Protein AF-0000000069413605 (afdb_homodimer)

Nearest PDB structures (foldseek):
  2ihd-assembly1_A  TM=7.680E-01  e=5.651E-08  Homo sapiens
  2af0-assembly1_A  TM=7.262E-01  e=1.045E-07  Homo sapiens
  4igu-assembly1_A  TM=7.027E-01  e=1.931E-07  Drosophila melanogaster
  2jm5-assembly1_A  TM=6.902E-01  e=1.381E-07  Homo sapiens
  5do9-assembly1_B  TM=7.566E-01  e=8.725E-07  Homo sapiens

Solvent-accessible surface area (backbone atoms only — not comparable to full-atom values): 14031 Å² total; per-residue (Å²): 130,82,60,56,62,48,39,73,75,33,60,68,52,18,71,71,27,72,66,44,39,52,52,50,42,51,51,22,54,64,41,60,38,45,42,47,58,52,49,48,51,49,52,51,44,48,50,73,68,54,51,81,92,45,34,52,62,54,50,49,52,49,34,54,41,28,54,38,92,81,20,90,43,52,42,87,63,57,65,70,56,38,53,50,41,54,51,44,47,73,72,58,47,50,72,66,61,52,52,68,57,43,48,51,43,49,52,50,39,52,68,44,62,47,56,54,43,68,70,31,68,70,47,50,60,60,55,98,128,83,58,55,64,5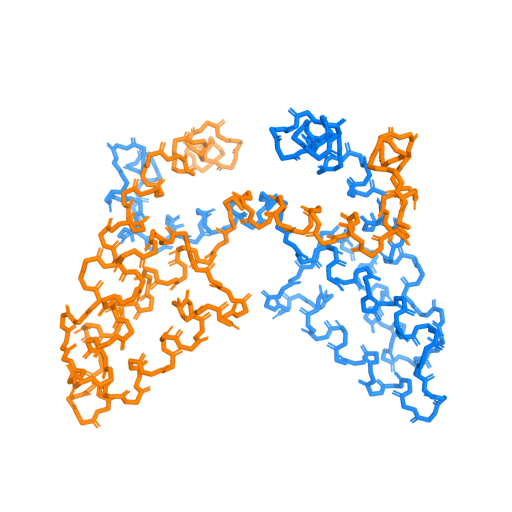0,37,72,74,33,61,67,52,18,70,73,27,73,67,42,40,53,51,50,42,50,52,22,54,66,39,60,38,45,40,48,58,51,49,48,52,50,51,50,45,46,50,73,68,54,51,83,90,44,34,52,61,53,50,48,51,50,34,53,41,28,54,37,93,79,20,90,42,51,41,88,61,57,66,71,56,38,53,50,41,54,50,43,49,74,72,58,47,51,71,68,62,52,52,67,58,43,48,52,41,49,51,50,38,51,67,43,61,47,55,54,44,69,69,31,67,69,47,49,58,59,57,99

Radius of gyration: 20.18 Å; Cα contacts (8 Å, |Δi|>4): 274; chains: 2; bounding box: 42×49×47 Å

Structure (mmCIF, N/CA/C/O backbone):
data_AF-0000000069413605-model_v1
#
loop_
_entity.id
_entity.type
_entity.pdbx_description
1 polymer 'Regulator of G-protein signaling 1-like'
#
loop_
_atom_site.group_PDB
_atom_site.id
_atom_site.type_symbol
_atom_site.label_atom_id
_atom_site.label_alt_id
_atom_site.label_comp_id
_atom_site.label_asym_id
_atom_site.label_entity_id
_atom_site.label_seq_id
_atom_site.pdbx_PDB_ins_code
_atom_site.Cartn_x
_atom_site.Cartn_y
_atom_site.Cartn_z
_atom_site.occupancy
_atom_site.B_iso_or_equiv
_atom_site.auth_seq_id
_atom_site.auth_comp_id
_atom_site.auth_asym_id
_atom_site.auth_atom_id
_atom_site.pdbx_PDB_model_num
ATOM 1 N N . MET A 1 1 ? -1.765 25.828 -13.008 1 59.69 1 MET A N 1
ATOM 2 C CA . MET A 1 1 ? -1.062 24.594 -12.656 1 59.69 1 MET A CA 1
ATOM 3 C C . MET A 1 1 ? 0.343 24.906 -12.141 1 59.69 1 MET A C 1
ATOM 5 O O . MET A 1 1 ? 1.026 25.781 -12.68 1 59.69 1 MET A O 1
ATOM 9 N N . ALA A 1 2 ? 0.536 24.375 -10.875 1 75.94 2 ALA A N 1
ATOM 10 C CA . ALA A 1 2 ? 1.84 24.734 -10.328 1 75.94 2 ALA A CA 1
ATOM 11 C C . ALA A 1 2 ? 2.971 24.156 -11.172 1 75.94 2 ALA A C 1
ATOM 13 O O . ALA A 1 2 ? 2.812 23.094 -11.781 1 75.94 2 ALA A O 1
ATOM 14 N N . ASN A 1 3 ? 3.91 24.906 -11.406 1 89.62 3 ASN A N 1
ATOM 15 C CA . ASN A 1 3 ? 5.145 24.438 -12.031 1 89.62 3 ASN A CA 1
ATOM 16 C C . ASN A 1 3 ? 5.75 23.266 -11.258 1 89.62 3 ASN A C 1
ATOM 18 O O . ASN A 1 3 ? 6.023 23.391 -10.062 1 89.62 3 ASN A O 1
ATOM 22 N N . PRO A 1 4 ? 5.887 22.141 -11.922 1 92.31 4 PRO A N 1
ATOM 23 C CA . PRO A 1 4 ? 6.41 20.969 -11.211 1 92.31 4 PRO A CA 1
ATOM 24 C C . PRO A 1 4 ? 7.742 21.25 -10.523 1 92.31 4 PRO A C 1
ATOM 26 O O . PRO A 1 4 ? 8.055 20.625 -9.5 1 92.31 4 PRO A O 1
ATOM 29 N N . LYS A 1 5 ? 8.523 22.094 -11.07 1 94.75 5 LYS A N 1
ATOM 30 C CA . LYS A 1 5 ? 9.789 22.422 -10.438 1 94.75 5 LYS A CA 1
ATOM 31 C C . LYS A 1 5 ? 9.578 22.984 -9.031 1 94.75 5 LYS A C 1
ATOM 33 O O . LYS A 1 5 ? 10.438 22.828 -8.164 1 94.75 5 LYS A O 1
ATOM 38 N N . SER A 1 6 ? 8.5 23.547 -8.742 1 94.69 6 SER A N 1
ATOM 39 C CA . SER A 1 6 ? 8.203 24.109 -7.43 1 94.69 6 SER A CA 1
ATOM 40 C C . SER A 1 6 ? 8.07 23.016 -6.371 1 94.69 6 SER A C 1
ATOM 42 O O . SER A 1 6 ? 8.297 23.266 -5.184 1 94.69 6 SER A O 1
ATOM 44 N N . TRP A 1 7 ? 7.73 21.844 -6.754 1 95.81 7 TRP A N 1
ATOM 45 C CA . TRP A 1 7 ? 7.555 20.734 -5.832 1 95.81 7 TRP A CA 1
ATOM 46 C C . TRP A 1 7 ? 8.883 20.328 -5.199 1 95.81 7 TRP A C 1
ATOM 48 O O . TRP A 1 7 ? 8.914 19.688 -4.148 1 95.81 7 TRP A O 1
ATOM 58 N N . GLY A 1 8 ? 9.953 20.719 -5.859 1 95.62 8 GLY A N 1
ATOM 59 C CA . GLY A 1 8 ? 11.281 20.406 -5.344 1 95.62 8 GLY A CA 1
ATOM 60 C C . GLY A 1 8 ? 11.781 21.438 -4.352 1 95.62 8 GLY A C 1
ATOM 61 O O . GLY A 1 8 ? 12.75 21.203 -3.629 1 95.62 8 GLY A O 1
ATOM 62 N N . GLN A 1 9 ? 11.133 22.531 -4.348 1 95.75 9 GLN A N 1
ATOM 63 C CA . GLN A 1 9 ? 11.547 23.594 -3.447 1 95.75 9 GLN A CA 1
ATOM 64 C C . GLN A 1 9 ? 11.172 23.281 -2.004 1 95.75 9 GLN A C 1
ATOM 66 O O . GLN A 1 9 ? 11.914 23.609 -1.075 1 95.75 9 GLN A O 1
ATOM 71 N N . SER A 1 10 ? 10.016 22.625 -1.817 1 95.88 10 SER A N 1
ATOM 72 C CA . SER A 1 10 ? 9.602 22.172 -0.49 1 95.88 10 SER A CA 1
ATOM 73 C C . SER A 1 10 ? 8.516 21.125 -0.575 1 95.88 10 SER A C 1
ATOM 75 O O . SER A 1 10 ? 7.754 21.078 -1.545 1 95.88 10 SER A O 1
ATOM 77 N N . PHE A 1 11 ? 8.398 20.391 0.484 1 96.44 11 PHE A N 1
ATOM 78 C CA . PHE A 1 11 ? 7.32 19.422 0.572 1 96.44 11 PHE A CA 1
ATOM 79 C C . PHE A 1 11 ? 5.965 20.109 0.639 1 96.44 11 PHE A C 1
ATOM 81 O O . PHE A 1 11 ? 4.977 19.609 0.101 1 96.44 11 PHE A O 1
ATOM 88 N N . GLU A 1 12 ? 5.98 21.297 1.23 1 96.06 12 GLU A N 1
ATOM 89 C CA . GLU A 1 12 ? 4.758 22.078 1.343 1 96.06 12 GLU A CA 1
ATOM 90 C C . GLU A 1 12 ? 4.195 22.422 -0.033 1 96.06 12 GLU A C 1
ATOM 92 O O . GLU A 1 12 ? 2.988 22.328 -0.258 1 96.06 12 GLU A O 1
ATOM 97 N N . PHE A 1 13 ? 5.039 22.797 -0.925 1 96.31 13 PHE A N 1
ATOM 98 C CA . PHE A 1 13 ? 4.594 23.125 -2.273 1 96.31 13 PHE A CA 1
ATOM 99 C C . PHE A 1 13 ? 4.039 21.891 -2.979 1 96.31 13 PHE A C 1
ATOM 101 O O . PHE A 1 13 ? 3.068 21.984 -3.732 1 96.31 13 PHE A O 1
ATOM 108 N N . LEU A 1 14 ? 4.633 20.797 -2.752 1 96.38 14 LEU A N 1
ATOM 109 C CA . LEU A 1 14 ? 4.188 19.562 -3.381 1 96.38 14 LEU A CA 1
ATOM 110 C C . LEU A 1 14 ? 2.811 19.156 -2.863 1 96.38 14 LEU A C 1
ATOM 112 O O . LEU A 1 14 ? 1.895 18.906 -3.65 1 96.38 14 LEU A O 1
ATOM 116 N N . ILE A 1 15 ? 2.705 19.141 -1.502 1 95.94 15 ILE A N 1
ATOM 117 C CA . ILE A 1 15 ? 1.543 18.516 -0.883 1 95.94 15 ILE A CA 1
ATOM 118 C C . ILE A 1 15 ? 0.333 19.438 -0.997 1 95.94 15 ILE A C 1
ATOM 120 O O . ILE A 1 15 ? -0.806 19.016 -0.797 1 95.94 15 ILE A O 1
ATOM 124 N N . ARG A 1 16 ? 0.529 20.688 -1.403 1 94.12 16 ARG A N 1
ATOM 125 C CA . ARG A 1 16 ? -0.56 21.641 -1.612 1 94.12 16 ARG A CA 1
ATOM 126 C C . ARG A 1 16 ? -0.968 21.688 -3.082 1 94.12 16 ARG A C 1
ATOM 128 O O . ARG A 1 16 ? -1.96 22.328 -3.434 1 94.12 16 ARG A O 1
ATOM 135 N N . SER A 1 17 ? -0.266 21.047 -3.945 1 95.31 17 SER A N 1
ATOM 136 C CA . SER A 1 17 ? -0.575 20.969 -5.371 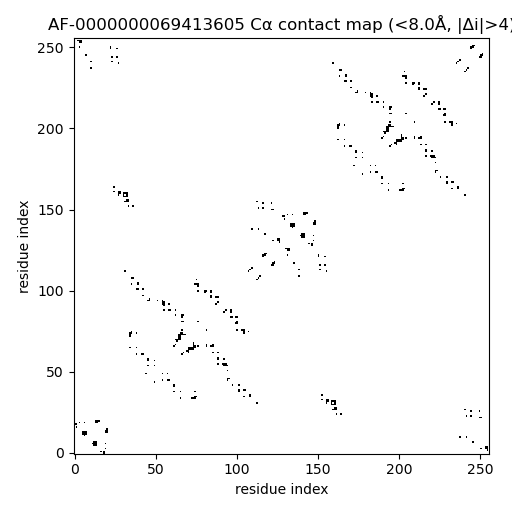1 95.31 17 SER A CA 1
ATOM 137 C C . SER A 1 17 ? -1.348 19.688 -5.699 1 95.31 17 SER A C 1
ATOM 139 O O . SER A 1 17 ? -0.87 18.594 -5.438 1 95.31 17 SER A O 1
ATOM 141 N N . GLU A 1 18 ? -2.52 19.859 -6.277 1 94.38 18 GLU A N 1
ATOM 142 C CA . GLU A 1 18 ? -3.314 18.703 -6.656 1 94.38 18 GLU A CA 1
ATOM 143 C C . GLU A 1 18 ? -2.525 17.766 -7.574 1 94.38 18 GLU A C 1
ATOM 145 O O . GLU A 1 18 ? -2.486 16.547 -7.352 1 94.38 18 GLU A O 1
ATOM 150 N N . ASP A 1 19 ? -1.844 18.344 -8.531 1 94.81 19 ASP A N 1
ATOM 151 C CA . ASP A 1 19 ? -1.045 17.562 -9.469 1 94.81 19 ASP A CA 1
ATOM 152 C C . ASP A 1 19 ? 0.171 16.953 -8.773 1 94.81 19 ASP A C 1
ATOM 154 O O . ASP A 1 19 ? 0.571 15.82 -9.086 1 94.81 19 ASP A O 1
ATOM 158 N N . GLY A 1 20 ? 0.771 17.719 -7.871 1 95.5 20 GLY A N 1
ATOM 159 C CA . GLY A 1 20 ? 1.906 17.219 -7.113 1 95.5 20 GLY A CA 1
ATOM 160 C C . GLY A 1 20 ? 1.565 16.016 -6.258 1 95.5 20 GLY A C 1
ATOM 161 O O . GLY A 1 20 ? 2.295 15.016 -6.258 1 95.5 20 GLY A O 1
ATOM 162 N N . VAL A 1 21 ? 0.433 16.141 -5.609 1 95 21 VAL A N 1
ATOM 163 C CA . VAL A 1 21 ? -0.05 15.039 -4.77 1 95 21 VAL A CA 1
ATOM 164 C C . VAL A 1 21 ? -0.323 13.812 -5.633 1 95 21 VAL A C 1
ATOM 166 O O . VAL A 1 21 ? 0.045 12.695 -5.266 1 95 21 VAL A O 1
ATOM 169 N N . LYS A 1 22 ? -0.94 14.016 -6.73 1 92.62 22 LYS A N 1
ATOM 170 C CA . LYS A 1 22 ? -1.253 12.914 -7.633 1 92.62 22 LYS A CA 1
ATOM 171 C C . LYS A 1 22 ? 0.016 12.203 -8.094 1 92.62 22 LYS A C 1
ATOM 173 O O . LYS A 1 22 ? 0.089 10.969 -8.062 1 92.62 22 LYS A O 1
ATOM 178 N N . LEU A 1 23 ? 1.03 12.945 -8.531 1 90.69 23 LEU A N 1
ATOM 179 C CA . LEU A 1 23 ? 2.279 12.352 -9 1 90.69 23 LEU A CA 1
ATOM 180 C C . LEU A 1 23 ? 3.025 11.672 -7.855 1 90.69 23 LEU A C 1
ATOM 182 O O . LEU A 1 23 ? 3.596 10.594 -8.039 1 90.69 23 LEU A O 1
ATOM 186 N N . PHE A 1 24 ? 3.066 12.32 -6.73 1 92.81 24 PHE A N 1
ATOM 187 C CA . PHE A 1 24 ? 3.709 11.758 -5.547 1 92.81 24 PHE A CA 1
ATOM 188 C C . PHE A 1 24 ? 3.051 10.445 -5.148 1 92.81 24 PHE A C 1
ATOM 190 O O . PHE A 1 24 ? 3.738 9.469 -4.832 1 92.81 24 PHE A O 1
ATOM 197 N N . LYS A 1 25 ? 1.741 10.43 -5.168 1 89.25 25 LYS A N 1
ATOM 198 C CA . LYS A 1 25 ? 0.999 9.219 -4.836 1 89.25 25 LYS A CA 1
ATOM 199 C C . LYS A 1 25 ? 1.329 8.094 -5.809 1 89.25 25 LYS A C 1
ATOM 201 O O . LYS A 1 25 ? 1.503 6.941 -5.398 1 89.25 25 LYS A O 1
ATOM 206 N N . GLN A 1 26 ? 1.388 8.398 -7.047 1 82.81 26 GLN A N 1
ATOM 207 C CA . GLN A 1 26 ? 1.776 7.418 -8.055 1 82.81 26 GLN A CA 1
ATOM 208 C C . GLN A 1 26 ? 3.174 6.871 -7.773 1 82.81 26 GLN A C 1
ATOM 210 O O . GLN A 1 26 ? 3.42 5.672 -7.934 1 82.81 26 GLN A O 1
ATOM 215 N N . TYR A 1 27 ? 4.062 7.773 -7.461 1 86.62 27 TYR A N 1
ATOM 216 C CA . TYR A 1 27 ? 5.418 7.375 -7.098 1 86.62 27 TYR A CA 1
ATOM 217 C C . TYR A 1 27 ? 5.406 6.414 -5.914 1 86.62 27 TYR A C 1
ATOM 219 O O . TYR A 1 27 ? 6.035 5.355 -5.961 1 86.62 27 TYR A O 1
ATOM 227 N N . LEU A 1 28 ? 4.672 6.812 -4.82 1 84.12 28 LEU A N 1
ATOM 228 C CA . LEU A 1 28 ? 4.59 5.973 -3.631 1 84.12 28 LEU A CA 1
ATOM 229 C C . LEU A 1 28 ? 4.055 4.59 -3.98 1 84.12 28 LEU A C 1
ATOM 231 O O . LEU A 1 28 ? 4.578 3.578 -3.506 1 84.12 28 LEU A O 1
ATOM 235 N N . LYS A 1 29 ? 3.074 4.559 -4.824 1 76.81 29 LYS A N 1
ATOM 236 C CA . LYS A 1 29 ? 2.436 3.301 -5.207 1 76.81 29 LYS A CA 1
ATOM 237 C C . LYS A 1 29 ? 3.369 2.449 -6.062 1 76.81 29 LYS A C 1
ATOM 239 O O . LYS A 1 29 ? 3.289 1.22 -6.047 1 76.81 29 LYS A O 1
ATOM 244 N N . SER A 1 30 ? 4.156 3.246 -6.727 1 70.5 30 SER A N 1
ATOM 245 C CA . SER A 1 30 ? 5.07 2.521 -7.605 1 70.5 30 SER A CA 1
ATOM 246 C C . SER A 1 30 ? 6.191 1.859 -6.812 1 70.5 30 SER A C 1
ATOM 248 O O . SER A 1 30 ? 6.867 0.958 -7.316 1 70.5 30 SER A O 1
ATOM 250 N N . GLN A 1 31 ? 6.285 2.469 -5.586 1 69.19 31 GLN A N 1
ATOM 251 C CA . GLN A 1 31 ? 7.277 1.859 -4.707 1 69.19 31 GLN A CA 1
ATOM 252 C C . GLN A 1 31 ? 6.754 0.563 -4.098 1 69.19 31 GLN A C 1
ATOM 254 O O . GLN A 1 31 ? 5.562 0.455 -3.787 1 69.19 31 GLN A O 1
ATOM 259 N N . PHE A 1 32 ? 6.867 -0.404 -4.555 1 62.66 32 PHE A N 1
ATOM 260 C CA . PHE A 1 32 ? 6.465 -1.773 -4.258 1 62.66 32 PHE A CA 1
ATOM 261 C C . PHE A 1 32 ? 5.777 -1.855 -2.902 1 62.66 32 PHE A C 1
ATOM 263 O O . PHE A 1 32 ? 6.43 -2.082 -1.88 1 62.66 32 PHE A O 1
ATOM 270 N N . CYS A 1 33 ? 4.449 -1.722 -2.941 1 76.56 33 CYS A N 1
ATOM 271 C CA . CYS A 1 33 ? 3.68 -1.926 -1.719 1 76.56 33 CYS A CA 1
ATOM 272 C C . CYS A 1 33 ? 3.166 -3.359 -1.63 1 76.56 33 CYS A C 1
ATOM 274 O O . CYS A 1 33 ? 3.668 -4.246 -2.322 1 76.56 33 CYS A O 1
ATOM 276 N N . ASP A 1 34 ? 2.227 -3.598 -0.714 1 85.25 34 ASP A N 1
ATOM 277 C CA . ASP A 1 34 ? 1.849 -4.977 -0.419 1 85.25 34 ASP A CA 1
ATOM 278 C C . ASP A 1 34 ? 0.739 -5.453 -1.353 1 85.25 34 ASP A C 1
ATOM 280 O O . ASP A 1 34 ? 0.318 -6.609 -1.284 1 85.25 34 ASP A O 1
ATOM 284 N N . GLU A 1 35 ? 0.34 -4.703 -2.361 1 87.25 35 GLU A N 1
ATOM 285 C CA . GLU A 1 35 ? -0.769 -5.09 -3.229 1 87.25 35 GLU A CA 1
ATOM 286 C C . GLU A 1 35 ? -0.425 -6.332 -4.047 1 87.25 35 GLU A C 1
ATOM 288 O O . GLU A 1 35 ? -1.26 -7.227 -4.207 1 87.25 35 GLU A O 1
ATOM 293 N N . ASN A 1 36 ? 0.779 -6.359 -4.582 1 91 36 ASN A N 1
ATOM 294 C CA . ASN A 1 36 ? 1.196 -7.5 -5.387 1 91 36 ASN A CA 1
ATOM 295 C C . ASN A 1 36 ? 1.203 -8.789 -4.57 1 91 36 ASN A C 1
ATOM 297 O O . ASN A 1 36 ? 0.723 -9.828 -5.035 1 91 36 ASN A O 1
ATOM 301 N N . LEU A 1 37 ? 1.694 -8.688 -3.418 1 93.31 37 LEU A N 1
ATOM 302 C CA . LEU A 1 37 ? 1.716 -9.852 -2.541 1 93.31 37 LEU A CA 1
ATOM 303 C C . LEU A 1 37 ? 0.299 -10.281 -2.176 1 93.31 37 LEU A C 1
ATOM 305 O O . LEU A 1 37 ? -0.021 -11.477 -2.211 1 93.31 37 LEU A O 1
ATOM 309 N N . ASP A 1 38 ? -0.541 -9.352 -1.827 1 92.81 38 ASP A N 1
ATOM 310 C CA . ASP A 1 38 ? -1.92 -9.664 -1.463 1 92.81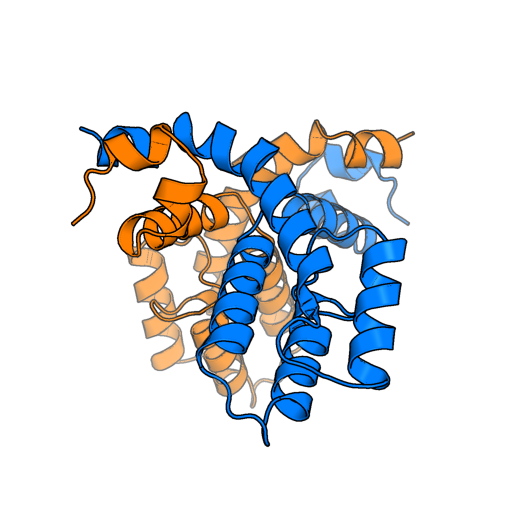 38 ASP A CA 1
ATOM 311 C C . ASP A 1 38 ? -2.66 -10.328 -2.621 1 92.81 38 ASP A C 1
ATOM 313 O O . ASP A 1 38 ? -3.443 -11.258 -2.414 1 92.81 38 ASP A O 1
ATOM 317 N N . PHE A 1 39 ? -2.506 -9.781 -3.766 1 96.12 39 PHE A N 1
ATOM 318 C CA . PHE A 1 39 ? -3.09 -10.391 -4.957 1 96.12 39 PHE A CA 1
ATOM 319 C C . PHE A 1 39 ? -2.621 -11.828 -5.113 1 96.12 39 PHE A C 1
ATOM 321 O O . PHE A 1 39 ? -3.43 -12.727 -5.371 1 96.12 39 PHE A O 1
ATOM 328 N N . TRP A 1 40 ? -1.313 -12.031 -5.012 1 97.19 40 TRP A N 1
ATOM 329 C CA . TRP A 1 40 ? -0.77 -13.375 -5.156 1 97.19 40 TRP A CA 1
ATOM 330 C C . TRP A 1 40 ? -1.423 -14.336 -4.168 1 97.19 40 TRP A C 1
ATOM 332 O O . TRP A 1 40 ? -1.827 -15.438 -4.539 1 97.19 40 TRP A O 1
ATOM 342 N N . LEU A 1 41 ? -1.569 -13.977 -3.002 1 96.81 41 LEU A N 1
ATOM 343 C CA . LEU A 1 41 ? -2.178 -14.797 -1.956 1 96.81 41 LEU A CA 1
ATOM 344 C C . LEU A 1 41 ? -3.656 -15.031 -2.242 1 96.81 41 LEU A C 1
ATOM 346 O O . LEU A 1 41 ? -4.172 -16.125 -2 1 96.81 41 LEU A O 1
ATOM 350 N N . ALA A 1 42 ? -4.367 -14.023 -2.686 1 97.06 42 ALA A N 1
ATOM 351 C CA . ALA A 1 42 ? -5.785 -14.148 -3.006 1 97.06 42 ALA A CA 1
ATOM 352 C C . ALA A 1 42 ? -6.012 -15.18 -4.102 1 97.06 42 ALA A C 1
ATOM 354 O O . ALA A 1 42 ? -6.965 -15.961 -4.039 1 97.06 42 ALA A O 1
ATOM 355 N N . VAL A 1 43 ? -5.137 -15.164 -5.078 1 98.19 43 VAL A N 1
ATOM 356 C CA . VAL A 1 43 ? -5.262 -16.109 -6.188 1 98.19 43 VAL A CA 1
ATOM 357 C C . VAL A 1 43 ? -4.961 -17.516 -5.703 1 98.19 43 VAL A C 1
ATOM 359 O O . VAL A 1 43 ? -5.598 -18.484 -6.137 1 98.19 43 VAL A O 1
ATOM 362 N N . GLU A 1 44 ? -4.008 -17.688 -4.777 1 97.25 44 GLU A N 1
ATOM 363 C CA . GLU A 1 44 ? -3.754 -18.984 -4.168 1 97.25 44 GLU A CA 1
ATOM 364 C C . GLU A 1 44 ? -4.996 -19.516 -3.459 1 97.25 44 GLU A C 1
ATOM 366 O O . GLU A 1 44 ? -5.371 -20.688 -3.637 1 97.25 44 GLU A O 1
ATOM 371 N N . ASN A 1 45 ? -5.555 -18.656 -2.699 1 97.5 45 ASN A N 1
ATOM 372 C CA . ASN A 1 45 ? -6.77 -19.047 -1.988 1 97.5 45 ASN A CA 1
ATOM 373 C C . ASN A 1 45 ? -7.906 -19.375 -2.955 1 97.5 45 ASN A C 1
ATOM 375 O O . ASN A 1 45 ? -8.648 -20.328 -2.744 1 97.5 45 ASN A O 1
ATOM 379 N N . PHE A 1 46 ? -8.039 -18.531 -3.941 1 98 46 PHE A N 1
ATOM 380 C CA . PHE A 1 46 ? -9.039 -18.719 -4.984 1 98 46 PHE A CA 1
ATOM 381 C C . PHE A 1 46 ? -8.891 -20.094 -5.625 1 98 46 PHE A C 1
ATOM 383 O O . PHE A 1 46 ? -9.867 -20.844 -5.762 1 98 46 PHE A O 1
ATOM 390 N N . ARG A 1 47 ? -7.688 -20.422 -5.945 1 97.5 47 ARG A N 1
ATOM 391 C CA . ARG A 1 47 ? -7.383 -21.672 -6.633 1 97.5 47 ARG A CA 1
ATOM 392 C C . ARG A 1 47 ? -7.617 -22.875 -5.719 1 97.5 47 ARG A C 1
ATOM 394 O O . ARG A 1 47 ? -8.18 -23.891 -6.145 1 97.5 47 ARG A O 1
ATOM 401 N N . ASP A 1 48 ? -7.344 -22.734 -4.449 1 96.81 48 ASP A N 1
ATOM 402 C CA . ASP A 1 48 ? -7.238 -23.906 -3.592 1 96.81 48 ASP A CA 1
ATOM 403 C C . ASP A 1 48 ? -8.492 -24.078 -2.734 1 96.81 48 ASP A C 1
ATOM 405 O O . ASP A 1 48 ? -8.82 -25.188 -2.324 1 96.81 48 ASP A O 1
ATOM 409 N N . ASN A 1 49 ? -9.242 -23.016 -2.514 1 96.25 49 ASN A N 1
ATOM 410 C CA . ASN A 1 49 ? -10.188 -23.125 -1.411 1 96.25 49 ASN A CA 1
ATOM 411 C C . ASN A 1 49 ? -11.586 -22.672 -1.822 1 96.25 49 ASN A C 1
ATOM 413 O O . ASN A 1 49 ? -12.547 -22.859 -1.073 1 96.25 49 ASN A O 1
ATOM 417 N N . VAL A 1 50 ? -11.773 -22.094 -2.984 1 96.5 50 VAL A N 1
ATOM 418 C CA . VAL A 1 50 ? -13.078 -21.578 -3.383 1 96.5 50 VAL A CA 1
ATOM 419 C C . VAL A 1 50 ? -13.891 -22.688 -4.047 1 96.5 50 VAL A C 1
ATOM 421 O O . VAL A 1 50 ? -13.367 -23.422 -4.898 1 96.5 50 VAL A O 1
ATOM 424 N N . ASP A 1 51 ? -15.086 -22.812 -3.605 1 97.12 51 ASP A N 1
ATOM 425 C CA . ASP A 1 51 ? -15.984 -23.797 -4.199 1 97.12 51 ASP A CA 1
ATOM 426 C C . ASP A 1 51 ? -16.344 -23.438 -5.637 1 97.12 51 ASP A C 1
ATOM 428 O O . ASP A 1 51 ? -16.438 -22.25 -5.973 1 97.12 51 ASP A O 1
ATOM 432 N N . ASP A 1 52 ? -16.656 -24.469 -6.402 1 95.81 52 ASP A N 1
ATOM 433 C CA . ASP A 1 52 ? -16.906 -24.281 -7.828 1 95.81 52 ASP A CA 1
ATOM 434 C C . ASP A 1 52 ? -18.078 -23.328 -8.062 1 95.81 52 ASP A C 1
ATOM 436 O O . ASP A 1 52 ? -18.078 -22.547 -9.016 1 95.81 52 ASP A O 1
ATOM 440 N N . ASP A 1 53 ? -18.984 -23.375 -7.211 1 96.44 53 ASP A N 1
ATOM 441 C CA . ASP A 1 53 ? -20.203 -22.578 -7.414 1 96.44 53 ASP A CA 1
ATOM 442 C C . ASP A 1 53 ? -19.969 -21.125 -7.016 1 96.44 53 ASP A C 1
ATOM 444 O O . ASP A 1 53 ? -20.797 -20.266 -7.309 1 96.44 53 ASP A O 1
ATOM 448 N N . GLU A 1 54 ? -18.828 -20.812 -6.422 1 97.62 54 GLU A N 1
ATOM 449 C CA . GLU A 1 54 ? -18.531 -19.453 -5.965 1 97.62 54 GLU A CA 1
ATOM 450 C C . GLU A 1 54 ? -17.406 -18.828 -6.781 1 97.62 54 GLU A C 1
ATOM 452 O O . GLU A 1 54 ? -17.016 -17.688 -6.535 1 97.62 54 GLU A O 1
ATOM 457 N N . LEU A 1 55 ? -16.922 -19.547 -7.785 1 97.88 55 LEU A N 1
ATOM 458 C CA . LEU A 1 55 ? -15.75 -19.109 -8.539 1 97.88 55 LEU A CA 1
ATOM 459 C C . LEU A 1 55 ? -16.016 -17.766 -9.234 1 97.88 55 LEU A C 1
ATOM 461 O O . LEU A 1 55 ? -15.188 -16.859 -9.156 1 97.88 55 LEU A O 1
ATOM 465 N N . ALA A 1 56 ? -17.094 -17.609 -9.805 1 97.5 56 ALA A N 1
ATOM 466 C CA . ALA A 1 56 ? -17.422 -16.391 -10.555 1 97.5 56 ALA A CA 1
ATOM 467 C C . ALA A 1 56 ? -17.469 -15.18 -9.633 1 97.5 56 ALA A C 1
ATOM 469 O O . ALA A 1 56 ? -16.906 -14.133 -9.945 1 97.5 56 ALA A O 1
ATOM 470 N N . LYS A 1 57 ? -18.078 -15.344 -8.562 1 97.88 57 LYS A N 1
ATOM 471 C CA . LYS A 1 57 ? -18.219 -14.25 -7.602 1 97.88 57 LYS A CA 1
ATOM 472 C C . LYS A 1 57 ? -16.859 -13.828 -7.051 1 97.88 57 LYS A C 1
ATOM 474 O O . LYS A 1 57 ? -16.547 -12.633 -7.031 1 97.88 57 LYS A O 1
ATOM 479 N N . GLN A 1 58 ? -16.094 -14.828 -6.648 1 98.19 58 GLN A N 1
ATOM 480 C CA . GLN A 1 58 ? -14.797 -14.531 -6.043 1 98.19 58 GLN A CA 1
ATOM 481 C C . GLN A 1 58 ? -13.82 -13.977 -7.078 1 98.19 58 GLN A C 1
ATOM 483 O O . GLN A 1 58 ? -13.023 -13.086 -6.77 1 98.19 58 GLN A O 1
ATOM 488 N N . ALA A 1 59 ? -13.883 -14.484 -8.273 1 98.62 59 ALA A N 1
ATOM 489 C CA . ALA A 1 59 ? -13.055 -13.938 -9.344 1 98.62 59 ALA A CA 1
ATOM 490 C C . ALA A 1 59 ? -13.398 -12.477 -9.625 1 98.62 59 ALA A C 1
ATOM 492 O O . ALA A 1 59 ? -12.516 -11.656 -9.852 1 98.62 59 ALA A O 1
ATOM 493 N N . GLY A 1 60 ? -14.656 -12.148 -9.594 1 97.94 60 GLY A N 1
ATOM 494 C CA . GLY A 1 60 ? -15.102 -10.773 -9.773 1 97.94 60 GLY A CA 1
ATOM 495 C C . GLY A 1 60 ? -14.562 -9.828 -8.711 1 97.94 60 GLY A C 1
ATOM 496 O O . GLY A 1 60 ? -14.148 -8.711 -9.023 1 97.94 60 GLY A O 1
ATOM 497 N N . ILE A 1 61 ? -14.562 -10.305 -7.527 1 97.19 61 ILE A N 1
ATOM 498 C CA . ILE A 1 61 ? -14.055 -9.508 -6.418 1 97.19 61 ILE A CA 1
ATOM 499 C C . ILE A 1 61 ? -12.562 -9.258 -6.598 1 97.19 61 ILE A C 1
ATOM 501 O O . ILE A 1 61 ? -12.086 -8.141 -6.406 1 97.19 61 ILE A O 1
ATOM 505 N N . ILE A 1 62 ? -11.805 -10.305 -7.012 1 98 62 ILE A N 1
ATOM 506 C CA . ILE A 1 62 ? -10.367 -10.18 -7.215 1 98 62 ILE A CA 1
ATOM 507 C C . ILE A 1 62 ? -10.086 -9.188 -8.344 1 98 62 ILE A C 1
ATOM 509 O O . ILE A 1 62 ? -9.219 -8.328 -8.211 1 98 62 ILE A O 1
ATOM 513 N N . VAL A 1 63 ? -10.836 -9.234 -9.406 1 97.88 63 VAL A N 1
ATOM 514 C CA . VAL A 1 63 ? -10.648 -8.336 -10.539 1 97.88 63 VAL A CA 1
ATOM 515 C C . VAL A 1 63 ? -10.945 -6.898 -10.117 1 97.88 63 VAL A C 1
ATOM 517 O O . VAL A 1 63 ? -10.156 -5.992 -10.367 1 97.88 63 VAL A O 1
ATOM 520 N N . LYS A 1 64 ? -11.984 -6.691 -9.43 1 95.5 64 LYS A N 1
ATOM 521 C CA . LYS A 1 64 ? -12.406 -5.363 -9 1 95.5 64 LYS A CA 1
ATOM 522 C C . LYS A 1 64 ? -11.406 -4.762 -8.016 1 95.5 64 LYS A C 1
ATOM 524 O O . LYS A 1 64 ? -11.148 -3.559 -8.039 1 95.5 64 LYS A O 1
ATOM 529 N N . THR A 1 65 ? -10.82 -5.602 -7.246 1 93.25 65 THR A N 1
ATOM 530 C CA . THR A 1 65 ? -9.945 -5.148 -6.172 1 93.25 65 THR A CA 1
ATOM 531 C C . THR A 1 65 ? -8.539 -4.891 -6.691 1 93.25 65 THR A C 1
ATOM 533 O O . THR A 1 65 ? -7.902 -3.904 -6.316 1 93.25 65 THR A O 1
ATOM 536 N N . TYR A 1 66 ? -8 -5.762 -7.656 1 93.88 66 TYR A N 1
ATOM 537 C CA . TYR A 1 66 ? -6.562 -5.758 -7.898 1 93.88 66 TYR A CA 1
ATOM 538 C C . TYR A 1 66 ? -6.262 -5.527 -9.375 1 93.88 66 TYR A C 1
ATOM 540 O O . TYR A 1 66 ? -5.164 -5.082 -9.727 1 93.88 66 TYR A O 1
ATOM 548 N N . VAL A 1 67 ? -7.211 -5.867 -10.281 1 96.19 67 VAL A N 1
ATOM 549 C CA . VAL A 1 67 ? -6.793 -6.059 -11.664 1 96.19 67 VAL A CA 1
ATOM 550 C C . VAL A 1 67 ? -7.387 -4.957 -12.547 1 96.19 67 VAL A C 1
ATOM 552 O O . VAL A 1 67 ? -6.719 -4.441 -13.438 1 96.19 67 VAL A O 1
ATOM 555 N N . SER A 1 68 ? -8.586 -4.625 -12.234 1 93.88 68 SER A N 1
ATOM 556 C CA . SER A 1 68 ? -9.281 -3.635 -13.055 1 93.88 68 SER A CA 1
ATOM 557 C C . SER A 1 68 ? -8.531 -2.307 -13.07 1 93.88 68 SER A C 1
ATOM 559 O O . SER A 1 68 ? -7.781 -2 -12.141 1 93.88 68 SER A O 1
ATOM 561 N N . LYS A 1 69 ? -8.711 -1.498 -14.039 1 84.56 69 LYS A N 1
ATOM 562 C CA . LYS A 1 69 ? -8.102 -0.179 -14.164 1 84.56 69 LYS A CA 1
ATOM 563 C C . LYS A 1 69 ? -8.578 0.756 -13.055 1 84.56 69 LYS A C 1
ATOM 565 O O . LYS A 1 69 ? -7.859 1.68 -12.664 1 84.56 69 LYS A O 1
ATOM 570 N N . LYS A 1 70 ? -9.656 0.515 -12.562 1 83.5 70 LYS A N 1
ATOM 571 C CA . LYS A 1 70 ? -10.258 1.354 -11.531 1 83.5 70 LYS A CA 1
ATOM 572 C C . LYS A 1 70 ? -10.008 0.786 -10.141 1 83.5 70 LYS A C 1
ATOM 574 O O . LYS A 1 70 ? -10.562 1.275 -9.148 1 83.5 70 LYS A O 1
ATOM 579 N N . ALA A 1 71 ? -9.242 -0.263 -10.148 1 85.69 71 ALA A N 1
ATOM 580 C CA . ALA A 1 71 ? -9 -0.924 -8.867 1 85.69 71 ALA A CA 1
ATOM 581 C C . ALA A 1 71 ? -8.289 0.009 -7.895 1 85.69 71 ALA A C 1
ATOM 583 O O . ALA A 1 71 ? -7.348 0.715 -8.273 1 85.69 71 ALA A O 1
ATOM 584 N N . THR A 1 72 ? -8.625 0.006 -6.621 1 73.81 72 THR A N 1
ATOM 585 C CA . THR A 1 72 ? -8.023 0.848 -5.594 1 73.81 72 THR A CA 1
ATOM 586 C C . THR A 1 72 ? -6.684 0.271 -5.133 1 73.81 72 THR A C 1
ATOM 588 O O . THR A 1 72 ? -5.871 0.978 -4.539 1 73.81 72 THR A O 1
ATOM 591 N N . ARG A 1 73 ? -6.445 -1.026 -5.387 1 81.88 73 ARG A N 1
ATOM 592 C CA . ARG A 1 73 ? -5.199 -1.715 -5.066 1 81.88 73 ARG A CA 1
ATOM 593 C C . ARG A 1 73 ? -4.621 -2.4 -6.297 1 81.88 73 ARG A C 1
ATOM 595 O O . ARG A 1 73 ? -4.285 -3.586 -6.258 1 81.88 73 ARG A O 1
ATOM 602 N N . ALA A 1 74 ? -4.578 -1.674 -7.414 1 84.69 74 ALA A N 1
ATOM 603 C CA . ALA A 1 74 ? -4.148 -2.227 -8.695 1 84.69 74 ALA A CA 1
ATOM 604 C C . ALA A 1 74 ? -2.73 -2.781 -8.602 1 84.69 74 ALA A C 1
ATOM 606 O O . ALA A 1 74 ? -1.835 -2.129 -8.062 1 84.69 74 ALA A O 1
ATOM 607 N N . VAL A 1 75 ? -2.6 -3.938 -9.148 1 90.06 75 VAL A N 1
ATOM 608 C CA . VAL A 1 75 ? -1.297 -4.594 -9.109 1 90.06 75 VAL A CA 1
ATOM 609 C C . VAL A 1 75 ? -0.493 -4.219 -10.352 1 90.06 75 VAL A C 1
ATOM 611 O O . VAL A 1 75 ? -1.046 -3.699 -11.32 1 90.06 75 VAL A O 1
ATOM 614 N N . ASN A 1 76 ? 0.799 -4.52 -10.297 1 84.56 76 ASN A N 1
ATOM 615 C CA . ASN A 1 76 ? 1.731 -4.172 -11.359 1 84.56 76 ASN A CA 1
ATOM 616 C C . ASN A 1 76 ? 1.634 -5.148 -12.531 1 84.56 76 ASN A C 1
ATOM 618 O O . ASN A 1 76 ? 2.574 -5.898 -12.797 1 84.56 76 ASN A O 1
ATOM 622 N N . LEU A 1 77 ? 0.569 -5.109 -13.289 1 92.06 77 LEU A N 1
ATOM 623 C CA . LEU A 1 77 ? 0.367 -5.914 -14.492 1 92.06 77 LEU A CA 1
ATOM 624 C C . LEU A 1 77 ? 0.524 -5.066 -15.75 1 92.06 77 LEU A C 1
ATOM 626 O O . LEU A 1 77 ? 0.075 -3.92 -15.789 1 92.06 77 LEU A O 1
ATOM 630 N N . LYS A 1 78 ? 1.124 -5.672 -16.75 1 91.19 78 LYS A N 1
ATOM 631 C CA . LYS A 1 78 ? 1.136 -5.023 -18.047 1 91.19 78 LYS A CA 1
ATOM 632 C C . LYS A 1 78 ? -0.256 -5.023 -18.672 1 91.19 78 LYS A C 1
ATOM 634 O O . LYS A 1 78 ? -1.032 -5.961 -18.484 1 91.19 78 LYS A O 1
ATOM 639 N N . ALA A 1 79 ? -0.494 -4.051 -19.484 1 91 79 ALA A N 1
ATOM 640 C CA . ALA A 1 79 ? -1.818 -3.797 -20.047 1 91 79 ALA A CA 1
ATOM 641 C C . ALA A 1 79 ? -2.354 -5.027 -20.766 1 91 79 ALA A C 1
ATOM 643 O O . ALA A 1 79 ? -3.5 -5.43 -20.562 1 91 79 ALA A O 1
ATOM 644 N N . PRO A 1 80 ? -1.613 -5.707 -21.594 1 95.62 80 PRO A N 1
ATOM 645 C CA . PRO A 1 80 ? -2.156 -6.867 -22.312 1 95.62 80 PRO A CA 1
ATOM 646 C C . PRO A 1 80 ? -2.641 -7.965 -21.359 1 95.62 80 PRO A C 1
ATOM 648 O O . PRO A 1 80 ? -3.703 -8.547 -21.578 1 95.62 80 PRO A O 1
ATOM 651 N N . ASN A 1 81 ? -1.833 -8.227 -20.359 1 96.69 81 ASN A N 1
ATOM 652 C CA . ASN A 1 81 ? -2.217 -9.266 -19.406 1 96.69 81 ASN A CA 1
ATOM 653 C C . ASN A 1 81 ? -3.406 -8.828 -18.562 1 96.69 81 ASN A C 1
ATOM 655 O O . ASN A 1 81 ? -4.281 -9.641 -18.25 1 96.69 81 ASN A O 1
ATOM 659 N N . ARG A 1 82 ? -3.457 -7.574 -18.203 1 97.06 82 ARG A N 1
ATOM 660 C CA . ARG A 1 82 ? -4.594 -7.039 -17.469 1 97.06 82 ARG A CA 1
ATOM 661 C C . ARG A 1 82 ? -5.891 -7.207 -18.25 1 97.06 82 ARG A C 1
ATOM 663 O O . ARG A 1 82 ? -6.883 -7.711 -17.719 1 97.06 82 ARG A O 1
ATOM 670 N N . GLU A 1 83 ? -5.82 -6.801 -19.453 1 96.88 83 GLU A N 1
ATOM 671 C CA . GLU A 1 83 ? -7.008 -6.848 -20.297 1 96.88 83 GLU A CA 1
ATOM 672 C C . GLU A 1 83 ? -7.461 -8.289 -20.531 1 96.88 83 GLU A C 1
ATOM 674 O O . GLU A 1 83 ? -8.656 -8.586 -20.469 1 96.88 83 GLU A O 1
ATOM 679 N N . ARG A 1 84 ? -6.527 -9.117 -20.766 1 97.44 84 ARG A N 1
ATOM 680 C CA . ARG A 1 84 ? -6.848 -10.531 -20.969 1 97.44 84 ARG A CA 1
ATOM 681 C C . ARG A 1 84 ? -7.473 -11.141 -19.734 1 97.44 84 ARG A C 1
ATOM 683 O O . ARG A 1 84 ? -8.406 -11.938 -19.828 1 97.44 84 ARG A O 1
ATOM 690 N N . THR A 1 85 ? -6.945 -10.828 -18.609 1 98.31 85 THR A N 1
ATOM 691 C CA . THR A 1 85 ? -7.449 -11.375 -17.359 1 98.31 85 THR A CA 1
ATOM 692 C C . THR A 1 85 ? -8.891 -10.93 -17.109 1 98.31 85 THR A C 1
ATOM 694 O O . THR A 1 85 ? -9.742 -11.734 -16.75 1 98.31 85 THR A O 1
ATOM 697 N N . VAL A 1 86 ? -9.164 -9.656 -17.297 1 97.94 86 VAL A N 1
ATOM 698 C CA . VAL A 1 86 ? -10.5 -9.117 -17.094 1 97.94 86 VAL A CA 1
ATOM 699 C C . VAL A 1 86 ? -11.484 -9.805 -18.031 1 97.94 86 VAL A C 1
ATOM 701 O O . VAL A 1 86 ? -12.547 -10.266 -17.609 1 97.94 86 VAL A O 1
ATOM 704 N N . LYS A 1 87 ? -11.148 -9.945 -19.281 1 97.88 87 LYS A N 1
ATOM 705 C CA . LYS A 1 87 ? -12.008 -10.57 -20.281 1 97.88 87 LYS A CA 1
ATOM 706 C C . LYS A 1 87 ? -12.258 -12.039 -19.953 1 97.88 87 LYS A C 1
ATOM 708 O O . LYS A 1 87 ? -13.359 -12.547 -20.141 1 97.88 87 LYS A O 1
ATOM 713 N N . ALA A 1 88 ? -11.203 -12.719 -19.531 1 97.94 88 ALA A N 1
ATOM 714 C CA . ALA A 1 88 ? -11.312 -14.141 -19.203 1 97.94 88 ALA A CA 1
ATOM 715 C C . ALA A 1 88 ? -12.289 -14.367 -18.047 1 97.94 88 ALA A C 1
ATOM 717 O O . ALA A 1 88 ? -13.094 -15.305 -18.078 1 97.94 88 ALA A O 1
ATOM 718 N N . VAL A 1 89 ? -12.258 -13.523 -17.078 1 98.12 89 VAL A N 1
ATOM 719 C CA . VAL A 1 89 ? -13.148 -13.648 -15.938 1 98.12 89 VAL A CA 1
ATOM 720 C C . VAL A 1 89 ? -14.586 -13.367 -16.359 1 98.12 89 VAL A C 1
ATOM 722 O O . VAL A 1 89 ? -15.516 -14.062 -15.945 1 98.12 89 VAL A O 1
ATOM 725 N N . GLU A 1 90 ? -14.742 -12.297 -17.172 1 96.81 90 GLU A N 1
ATOM 726 C CA . GLU A 1 90 ? -16.078 -11.93 -17.656 1 96.81 90 GLU A CA 1
ATOM 727 C C . GLU A 1 90 ? -16.672 -13.039 -18.5 1 96.81 90 GLU A C 1
ATOM 729 O O . GLU A 1 90 ? -17.891 -13.273 -18.453 1 96.81 90 GLU A O 1
ATOM 734 N N . ALA A 1 91 ? -15.836 -13.711 -19.203 1 97 91 ALA A N 1
ATOM 735 C CA . ALA A 1 91 ? -16.312 -14.773 -20.094 1 97 91 ALA A CA 1
ATOM 736 C C . ALA A 1 91 ? -16.641 -16.031 -19.312 1 97 91 ALA A C 1
ATOM 738 O O . ALA A 1 91 ? -17.719 -16.609 -19.484 1 97 91 ALA A O 1
ATOM 739 N N . ASN A 1 92 ? -15.648 -16.531 -18.547 1 95.69 92 ASN A N 1
ATOM 740 C CA . ASN A 1 92 ? -15.82 -17.75 -17.766 1 95.69 92 ASN A CA 1
ATOM 741 C C . ASN A 1 92 ? -14.758 -17.875 -16.672 1 95.69 92 ASN A C 1
ATOM 743 O O . ASN A 1 92 ? -13.664 -18.391 -16.922 1 95.69 92 ASN A O 1
ATOM 747 N N . ALA A 1 93 ? -15.234 -17.609 -15.484 1 95.94 93 ALA A N 1
ATOM 748 C CA . ALA A 1 93 ? -14.312 -17.766 -14.359 1 95.94 93 ALA A CA 1
ATOM 749 C C . ALA A 1 93 ? -14.062 -19.25 -14.062 1 95.94 93 ALA A C 1
ATOM 751 O O . ALA A 1 93 ? -15.008 -20.016 -13.875 1 95.94 93 ALA A O 1
ATOM 752 N N . HIS A 1 94 ? -12.867 -19.672 -14.164 1 97.25 94 HIS A N 1
ATOM 753 C CA . HIS A 1 94 ? -12.461 -21.016 -13.766 1 97.25 94 HIS A CA 1
ATOM 754 C C . HIS A 1 94 ? -11.273 -20.969 -12.812 1 97.25 94 HIS A C 1
ATOM 756 O O . HIS A 1 94 ? -10.68 -19.906 -12.602 1 97.25 94 HIS A O 1
ATOM 762 N N . ARG A 1 95 ? -10.883 -22.047 -12.312 1 97.25 95 ARG A N 1
ATOM 763 C CA . ARG A 1 95 ? -9.969 -22.156 -11.18 1 97.25 95 ARG A CA 1
ATOM 764 C C . ARG A 1 95 ? -8.602 -21.562 -11.523 1 97.25 95 ARG A C 1
ATOM 766 O O . ARG A 1 95 ? -7.922 -21.031 -10.648 1 97.25 95 ARG A O 1
ATOM 773 N N . ASN A 1 96 ? -8.18 -21.656 -12.805 1 97.94 96 ASN A N 1
ATOM 774 C CA . ASN A 1 96 ? -6.844 -21.219 -13.203 1 97.94 96 ASN A CA 1
ATOM 775 C C . ASN A 1 96 ? -6.887 -19.922 -13.992 1 97.94 96 ASN A C 1
ATOM 777 O O . ASN A 1 96 ? -5.949 -19.594 -14.727 1 97.94 96 ASN A O 1
ATOM 781 N N . VAL A 1 97 ? -7.93 -19.125 -13.82 1 98.31 97 VAL A N 1
ATOM 782 C CA . VAL A 1 97 ? -8.195 -17.984 -14.688 1 98.31 97 VAL A CA 1
ATOM 783 C C . VAL A 1 97 ? -7.148 -16.891 -14.445 1 98.31 97 VAL A C 1
ATOM 785 O O . VAL A 1 97 ? -6.891 -16.062 -15.32 1 98.31 97 VAL A O 1
ATOM 788 N N . PHE A 1 98 ? -6.438 -16.922 -13.32 1 98.62 98 PHE A N 1
ATOM 789 C CA . PHE A 1 98 ? -5.508 -15.859 -12.969 1 98.62 98 PHE A CA 1
ATOM 790 C C . PHE A 1 98 ? -4.066 -16.312 -13.164 1 98.62 98 PHE A C 1
ATOM 792 O O . PHE A 1 98 ? -3.131 -15.578 -12.828 1 98.62 98 PHE A O 1
ATOM 799 N N . ASP A 1 99 ? -3.807 -17.469 -13.75 1 97.94 99 ASP A N 1
ATOM 800 C CA . ASP A 1 99 ? -2.477 -18.062 -13.758 1 97.94 99 ASP A CA 1
ATOM 801 C C . ASP A 1 99 ? -1.456 -17.125 -14.391 1 97.94 99 ASP A C 1
ATOM 803 O O . ASP A 1 99 ? -0.366 -16.922 -13.852 1 97.94 99 ASP A O 1
ATOM 807 N N . ASP A 1 100 ? -1.786 -16.562 -15.477 1 98.06 100 ASP A N 1
ATOM 808 C CA . ASP A 1 100 ? -0.844 -15.703 -16.172 1 98.06 100 ASP A CA 1
ATOM 809 C C . ASP A 1 100 ? -0.575 -14.422 -15.383 1 98.06 100 ASP A C 1
ATOM 811 O O . ASP A 1 100 ? 0.571 -13.984 -15.281 1 98.06 100 ASP A O 1
ATOM 815 N N . ALA A 1 101 ? -1.632 -13.852 -14.875 1 97.94 101 ALA A N 1
ATOM 816 C CA . ALA A 1 101 ? -1.482 -12.648 -14.062 1 97.94 101 ALA A CA 1
ATOM 817 C C . ALA A 1 101 ? -0.669 -12.93 -12.805 1 97.94 101 ALA A C 1
ATOM 819 O O . ALA A 1 101 ? 0.21 -12.141 -12.438 1 97.94 101 ALA A O 1
ATOM 820 N N . GLN A 1 102 ? -0.953 -14.031 -12.219 1 97.88 102 GLN A N 1
ATOM 821 C CA . GLN A 1 102 ? -0.234 -14.406 -11.008 1 97.88 102 GLN A CA 1
ATOM 822 C C . GLN A 1 102 ? 1.251 -14.609 -11.289 1 97.88 102 GLN A C 1
ATOM 824 O O . GLN A 1 102 ? 2.102 -14.211 -10.492 1 97.88 102 GLN A O 1
ATOM 829 N N . LYS A 1 103 ? 1.525 -15.258 -12.336 1 97.81 103 LYS A N 1
ATOM 830 C CA . LYS A 1 103 ? 2.914 -15.5 -12.719 1 97.81 103 LYS A CA 1
ATOM 831 C C . LYS A 1 103 ? 3.65 -14.18 -12.961 1 97.81 103 LYS A C 1
ATOM 833 O O . LYS A 1 103 ? 4.797 -14.023 -12.539 1 97.81 103 LYS A O 1
ATOM 838 N N . GLU A 1 104 ? 3.033 -13.312 -13.656 1 96.5 104 GLU A N 1
ATOM 839 C CA . GLU A 1 104 ? 3.648 -12.016 -13.93 1 96.5 104 GLU A CA 1
ATOM 840 C C . GLU A 1 104 ? 3.953 -11.258 -12.641 1 96.5 104 GLU A C 1
ATOM 842 O O . GLU A 1 104 ? 5.035 -10.688 -12.492 1 96.5 104 GLU A O 1
ATOM 847 N N . ILE A 1 105 ? 3.049 -11.258 -11.695 1 95.69 105 ILE A N 1
ATOM 848 C CA . ILE A 1 105 ? 3.225 -10.594 -10.406 1 95.69 105 ILE A CA 1
ATOM 849 C C . ILE A 1 105 ? 4.328 -11.297 -9.609 1 95.69 105 ILE A C 1
ATOM 851 O O . ILE A 1 105 ? 5.137 -10.641 -8.953 1 95.69 105 ILE A O 1
ATOM 855 N N . TYR A 1 106 ? 4.324 -12.656 -9.703 1 96.25 106 TYR A N 1
ATOM 856 C CA . TYR A 1 106 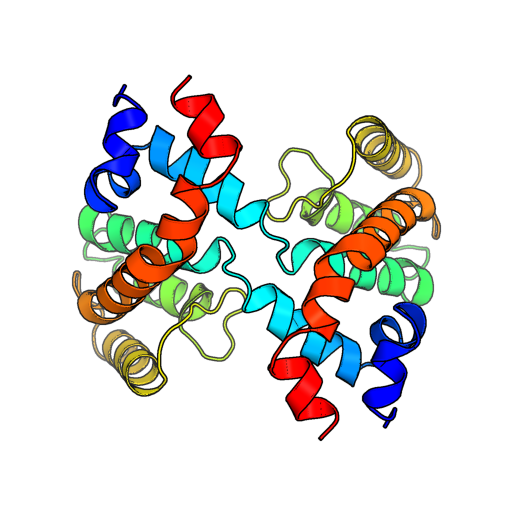? 5.371 -13.445 -9.062 1 96.25 106 TYR A CA 1
ATOM 857 C C . TYR A 1 106 ? 6.75 -13.055 -9.586 1 96.25 106 TYR A C 1
ATOM 859 O O . TYR A 1 106 ? 7.668 -12.805 -8.805 1 96.25 106 TYR A O 1
ATOM 867 N N . ASP A 1 107 ? 6.848 -12.977 -10.82 1 95.94 107 ASP A N 1
ATOM 868 C CA . ASP A 1 107 ? 8.117 -12.641 -11.445 1 95.94 107 ASP A CA 1
ATOM 869 C C . ASP A 1 107 ? 8.578 -11.242 -11.047 1 95.94 107 ASP A C 1
ATOM 871 O O . ASP A 1 107 ? 9.766 -11.016 -10.812 1 95.94 107 ASP A O 1
ATOM 875 N N . PHE A 1 108 ? 7.684 -10.391 -11.023 1 91.62 108 PHE A N 1
ATOM 876 C CA . PHE A 1 108 ? 7.98 -9.016 -10.625 1 91.62 108 PHE A CA 1
ATOM 877 C C . PHE A 1 108 ? 8.531 -8.977 -9.203 1 91.62 108 PHE A C 1
ATOM 879 O O . PHE A 1 108 ? 9.586 -8.383 -8.961 1 91.62 108 PHE A O 1
ATOM 886 N N . MET A 1 109 ? 7.918 -9.609 -8.25 1 93 109 MET A N 1
ATOM 887 C CA . MET A 1 109 ? 8.32 -9.562 -6.848 1 93 109 MET A CA 1
ATOM 888 C C . MET A 1 109 ? 9.672 -10.25 -6.648 1 93 109 MET A C 1
ATOM 890 O O . MET A 1 109 ? 10.492 -9.781 -5.863 1 93 109 MET A O 1
ATOM 894 N N . GLN A 1 110 ? 9.773 -11.336 -7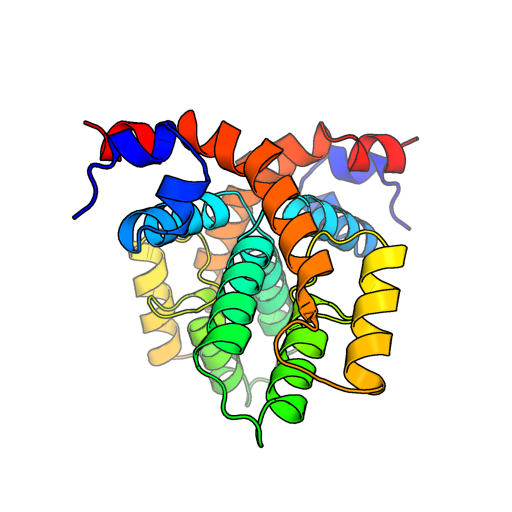.363 1 94.5 110 GLN A N 1
ATOM 895 C CA . GLN A 1 110 ? 11.023 -12.078 -7.254 1 94.5 110 GLN A CA 1
ATOM 896 C C . GLN A 1 110 ? 12.211 -11.234 -7.711 1 94.5 110 GLN A C 1
ATOM 898 O O . GLN A 1 110 ? 13.273 -11.273 -7.098 1 94.5 110 GLN A O 1
ATOM 903 N N . ARG A 1 111 ? 11.961 -10.469 -8.664 1 90.94 111 ARG A N 1
ATOM 904 C CA . ARG A 1 111 ? 13.07 -9.781 -9.312 1 90.94 111 ARG A CA 1
ATOM 905 C C . ARG A 1 111 ? 13.43 -8.5 -8.57 1 90.94 111 ARG A C 1
ATOM 907 O O . ARG A 1 111 ? 14.594 -8.086 -8.562 1 90.94 111 ARG A O 1
ATOM 914 N N . ASP A 1 112 ? 12.484 -7.902 -7.875 1 87.62 112 ASP A N 1
ATOM 915 C CA . ASP A 1 112 ? 12.82 -6.59 -7.328 1 87.62 112 ASP A CA 1
ATOM 916 C C . ASP A 1 112 ? 12.547 -6.539 -5.824 1 87.62 112 ASP A C 1
ATOM 918 O O . ASP A 1 112 ? 13.469 -6.664 -5.016 1 87.62 112 ASP A O 1
ATOM 922 N N . PRO A 1 113 ? 11.312 -6.523 -5.32 1 86.19 113 PRO A N 1
ATOM 923 C CA . PRO A 1 113 ? 11.102 -6.371 -3.879 1 86.19 113 PRO A CA 1
ATOM 924 C C . PRO A 1 113 ? 11.773 -7.48 -3.068 1 86.19 113 PRO A C 1
ATOM 926 O O . PRO A 1 113 ? 12.234 -7.238 -1.949 1 86.19 113 PRO A O 1
ATOM 929 N N . TYR A 1 114 ? 11.852 -8.625 -3.566 1 93.06 114 TYR A N 1
ATOM 930 C CA . TYR A 1 114 ? 12.477 -9.75 -2.885 1 93.06 114 TYR A CA 1
ATOM 931 C C . TYR A 1 114 ? 13.977 -9.531 -2.725 1 93.06 114 TYR A C 1
ATOM 933 O O . TYR A 1 114 ? 14.531 -9.742 -1.646 1 93.06 114 TYR A O 1
ATOM 941 N N . VAL A 1 115 ? 14.57 -9.086 -3.756 1 91.69 115 VAL A N 1
ATOM 942 C CA . VAL A 1 115 ? 16.016 -8.867 -3.744 1 91.69 115 VAL A CA 1
ATOM 943 C C . VAL A 1 115 ? 16.359 -7.777 -2.736 1 91.69 115 VAL A C 1
ATOM 945 O O . VAL A 1 115 ? 17.344 -7.902 -1.988 1 91.69 115 VAL A O 1
ATOM 948 N N . ARG A 1 116 ? 15.609 -6.758 -2.686 1 86.62 116 ARG A N 1
ATOM 949 C CA . ARG A 1 116 ? 15.828 -5.668 -1.738 1 86.62 116 ARG A CA 1
ATOM 950 C C . ARG A 1 116 ? 15.547 -6.121 -0.309 1 86.62 116 ARG A C 1
ATOM 952 O O . ARG A 1 116 ? 16.25 -5.727 0.622 1 86.62 116 ARG A O 1
ATOM 959 N N . PHE A 1 117 ? 14.5 -6.898 -0.154 1 91.31 117 PHE A N 1
ATOM 960 C CA . PHE A 1 117 ? 14.148 -7.453 1.148 1 91.31 117 PHE A CA 1
ATOM 961 C C . PHE A 1 117 ? 15.32 -8.227 1.741 1 91.31 117 PHE A C 1
ATOM 963 O O . PHE A 1 117 ? 15.617 -8.094 2.928 1 91.31 117 PHE A O 1
ATOM 970 N N . LEU A 1 118 ? 16.031 -9 0.946 1 94.88 118 LEU A N 1
ATOM 971 C CA . LEU A 1 118 ? 17.141 -9.836 1.418 1 94.88 118 LEU A CA 1
ATOM 972 C C . LEU A 1 118 ? 18.297 -8.977 1.925 1 94.88 118 LEU A C 1
ATOM 974 O O . LEU A 1 118 ? 19.125 -9.453 2.693 1 94.88 118 LEU A O 1
ATOM 978 N N . LYS A 1 119 ? 18.281 -7.723 1.516 1 91.44 119 LYS A N 1
ATOM 979 C CA . LYS A 1 119 ? 19.344 -6.809 1.932 1 91.44 119 LYS A CA 1
ATOM 980 C C . LYS A 1 119 ? 18.891 -5.934 3.098 1 91.44 119 LYS A C 1
ATOM 982 O O . LYS A 1 119 ? 19.656 -5.117 3.602 1 91.44 119 LYS A O 1
ATOM 987 N N . SER A 1 120 ? 17.734 -6.109 3.541 1 84.94 120 SER A N 1
ATOM 988 C CA . SER A 1 120 ? 17.125 -5.246 4.547 1 84.94 120 SER A CA 1
ATOM 989 C C . SER A 1 120 ? 17.531 -5.664 5.957 1 84.94 120 SER A C 1
ATOM 991 O O . SER A 1 120 ? 17.922 -6.812 6.18 1 84.94 120 SER A O 1
ATOM 993 N N . GLU A 1 121 ? 17.406 -4.684 6.895 1 85.31 121 GLU A N 1
ATOM 994 C CA . GLU A 1 121 ? 17.641 -4.977 8.305 1 85.31 121 GLU A CA 1
ATOM 995 C C . GLU A 1 121 ? 16.609 -5.984 8.828 1 85.31 121 GLU A C 1
ATOM 997 O O . GLU A 1 121 ? 16.938 -6.816 9.68 1 85.31 121 GLU A O 1
ATOM 1002 N N . GLN A 1 122 ? 15.422 -5.93 8.383 1 85.56 122 GLN A N 1
ATOM 1003 C CA . GLN A 1 122 ? 14.367 -6.844 8.82 1 85.56 122 GLN A CA 1
ATOM 1004 C C . GLN A 1 122 ? 14.75 -8.297 8.547 1 85.56 122 GLN A C 1
ATOM 1006 O O . GLN A 1 122 ? 14.57 -9.164 9.398 1 85.56 122 GLN A O 1
ATOM 1011 N N . TYR A 1 123 ? 15.195 -8.578 7.34 1 92.12 123 TYR A N 1
ATOM 1012 C CA . TYR A 1 123 ? 15.609 -9.93 6.992 1 92.12 123 TYR A CA 1
ATOM 1013 C C . TYR A 1 123 ? 16.859 -10.344 7.777 1 92.12 123 TYR A C 1
ATOM 1015 O O . TYR A 1 123 ? 16.922 -11.461 8.289 1 92.12 123 TYR A O 1
ATOM 1023 N N . ALA A 1 124 ? 17.828 -9.414 7.879 1 91.75 124 ALA A N 1
ATOM 1024 C CA . ALA A 1 124 ? 19.047 -9.68 8.633 1 91.75 124 ALA A CA 1
ATOM 1025 C C . ALA A 1 124 ? 18.734 -10.047 10.078 1 91.75 124 ALA A C 1
ATOM 1027 O O . ALA A 1 124 ? 19.312 -10.984 10.633 1 91.75 124 ALA A O 1
ATOM 1028 N N . ASN A 1 125 ? 17.812 -9.344 10.664 1 91.44 125 ASN A N 1
ATOM 1029 C CA . ASN A 1 125 ? 17.438 -9.594 12.047 1 91.44 125 ASN A CA 1
ATOM 1030 C C . ASN A 1 125 ? 16.734 -10.938 12.211 1 91.44 125 ASN A C 1
ATOM 1032 O O . ASN A 1 125 ? 16.891 -11.602 13.234 1 91.44 125 ASN A O 1
ATOM 1036 N N . ALA A 1 126 ? 15.945 -11.344 11.203 1 91.5 126 ALA A N 1
ATOM 1037 C CA . ALA A 1 126 ? 15.242 -12.625 11.242 1 91.5 126 ALA A CA 1
ATOM 1038 C C . ALA A 1 126 ? 16.219 -13.789 11.133 1 91.5 126 ALA A C 1
ATOM 1040 O O . ALA A 1 126 ? 15.961 -14.875 11.656 1 91.5 126 ALA A O 1
ATOM 1041 N N . CYS A 1 127 ? 17.328 -13.539 10.531 1 90.25 127 CYS A N 1
ATOM 1042 C CA . CYS A 1 127 ? 18.297 -14.602 10.32 1 90.25 127 CYS A CA 1
ATOM 1043 C C . CYS A 1 127 ? 19.297 -14.664 11.469 1 90.25 127 CYS A C 1
ATOM 1045 O O . CYS A 1 127 ? 20.094 -15.602 11.562 1 90.25 127 CYS A O 1
ATOM 1047 N N . ALA A 1 128 ? 19.344 -13.586 12.203 1 86 128 ALA A N 1
ATOM 1048 C CA . ALA A 1 128 ? 20.281 -13.578 13.328 1 86 128 ALA A CA 1
ATOM 1049 C C . ALA A 1 128 ? 19.844 -14.539 14.422 1 86 128 ALA A C 1
ATOM 1051 O O . ALA A 1 128 ? 18.641 -14.836 14.547 1 86 128 ALA A O 1
ATOM 1052 N N . MET B 1 1 ? 8.672 -24.422 11.992 1 59.19 1 MET B N 1
ATOM 1053 C CA . MET B 1 1 ? 8.891 -23.078 11.469 1 59.19 1 MET B CA 1
ATOM 1054 C C . MET B 1 1 ? 10.117 -23.047 10.57 1 59.19 1 MET B C 1
ATOM 1056 O O . MET B 1 1 ? 11.133 -23.656 10.867 1 59.19 1 MET B O 1
ATOM 1060 N N . ALA B 1 2 ? 9.789 -22.562 9.344 1 75.5 2 ALA B N 1
ATOM 1061 C CA . ALA B 1 2 ? 10.93 -22.609 8.43 1 75.5 2 ALA B CA 1
ATOM 1062 C C . ALA B 1 2 ? 12.062 -21.703 8.93 1 75.5 2 ALA B C 1
ATOM 1064 O O . ALA B 1 2 ? 11.82 -20.688 9.586 1 75.5 2 ALA B O 1
ATOM 1065 N N . ASN B 1 3 ? 13.18 -22.188 8.859 1 89.69 3 ASN B N 1
ATOM 1066 C CA . ASN B 1 3 ? 14.375 -21.391 9.117 1 89.69 3 ASN B CA 1
ATOM 1067 C C . ASN B 1 3 ? 14.422 -20.141 8.234 1 89.69 3 ASN B C 1
ATOM 1069 O O . ASN B 1 3 ? 14.359 -20.25 7.008 1 89.69 3 ASN B O 1
ATOM 1073 N N . PRO B 1 4 ? 14.469 -18.984 8.852 1 92.25 4 PRO B N 1
ATOM 1074 C CA . PRO B 1 4 ? 14.461 -17.75 8.062 1 92.25 4 PRO B CA 1
ATOM 1075 C C . PRO B 1 4 ? 15.555 -17.719 7.004 1 92.25 4 PRO B C 1
ATOM 1077 O O . PRO B 1 4 ? 15.391 -17.078 5.957 1 92.25 4 PRO B O 1
ATOM 1080 N N . LYS B 1 5 ? 16.656 -18.312 7.289 1 94.56 5 LYS B N 1
ATOM 1081 C CA . LYS B 1 5 ? 17.734 -18.344 6.305 1 94.56 5 LYS B CA 1
ATOM 1082 C C . LYS B 1 5 ? 17.266 -19 5.008 1 94.56 5 LYS B C 1
ATOM 1084 O O . LYS B 1 5 ? 17.766 -18.688 3.93 1 94.56 5 LYS B O 1
ATOM 1089 N N . SER B 1 6 ? 16.328 -19.844 5.023 1 94.62 6 SER B N 1
ATOM 1090 C CA . SER B 1 6 ? 15.82 -20.531 3.844 1 94.62 6 SER B CA 1
ATOM 1091 C C . SER B 1 6 ? 15.117 -19.562 2.898 1 94.62 6 SER B C 1
ATOM 1093 O O . SER B 1 6 ? 15.047 -19.797 1.692 1 94.62 6 SER B O 1
ATOM 1095 N N . TRP B 1 7 ? 14.609 -18.484 3.398 1 95.81 7 TRP B N 1
ATOM 1096 C CA . TRP B 1 7 ? 13.898 -17.5 2.596 1 95.81 7 TRP B CA 1
ATOM 1097 C C . TRP B 1 7 ? 14.836 -16.812 1.612 1 95.81 7 TRP B C 1
ATOM 1099 O O . TRP B 1 7 ? 14.391 -16.234 0.617 1 95.81 7 TRP B O 1
ATOM 1109 N N . GLY B 1 8 ? 16.109 -16.875 1.904 1 95.69 8 GLY B N 1
ATOM 1110 C CA . GLY B 1 8 ? 17.109 -16.281 1.03 1 95.69 8 GLY B CA 1
ATOM 1111 C C . GLY B 1 8 ? 17.547 -17.188 -0.095 1 95.69 8 GLY B C 1
ATOM 1112 O O . GLY B 1 8 ? 18.156 -16.75 -1.062 1 95.69 8 GLY B O 1
ATOM 1113 N N . GLN B 1 9 ? 17.219 -18.391 0.071 1 95.62 9 GLN B N 1
ATOM 1114 C CA . GLN B 1 9 ? 17.609 -19.359 -0.946 1 95.62 9 GLN B CA 1
ATOM 1115 C C . GLN B 1 9 ? 16.766 -19.219 -2.205 1 95.62 9 GLN B C 1
ATOM 1117 O O . GLN B 1 9 ? 17.25 -19.406 -3.318 1 95.62 9 GLN B O 1
ATOM 1122 N N . SER B 1 10 ? 15.492 -18.891 -2.031 1 95.88 10 SER B N 1
ATOM 1123 C CA . SER B 1 10 ? 14.609 -18.641 -3.166 1 95.88 10 SER B CA 1
ATOM 1124 C C . SER B 1 10 ? 13.359 -17.875 -2.73 1 95.88 10 SER B C 1
ATOM 1126 O O . SER B 1 10 ? 12.922 -18 -1.583 1 95.88 10 SER B O 1
ATOM 1128 N N . PHE B 1 11 ? 12.758 -17.25 -3.693 1 96.5 11 PHE B N 1
ATOM 1129 C CA . PHE B 1 11 ? 11.492 -16.578 -3.43 1 96.5 11 PHE B CA 1
ATOM 1130 C C . PHE B 1 11 ? 10.398 -17.594 -3.121 1 96.5 11 PHE B C 1
ATOM 1132 O O . PHE B 1 11 ? 9.516 -17.328 -2.303 1 96.5 11 PHE B O 1
ATOM 1139 N N . GLU B 1 12 ? 10.531 -18.75 -3.742 1 96.19 12 GLU B N 1
ATOM 1140 C CA . GLU B 1 12 ? 9.57 -19.828 -3.516 1 96.19 12 GLU B CA 1
ATOM 1141 C C . GLU B 1 12 ? 9.539 -20.234 -2.047 1 96.19 12 GLU B C 1
ATOM 1143 O O . GLU B 1 12 ? 8.469 -20.438 -1.475 1 96.19 12 GLU B O 1
ATOM 1148 N N . PHE B 1 13 ? 10.672 -20.344 -1.457 1 96.31 13 PHE B N 1
ATOM 1149 C CA . PHE B 1 13 ? 10.742 -20.703 -0.047 1 96.31 13 PHE B CA 1
ATOM 1150 C C . PHE B 1 13 ? 10.117 -19.625 0.825 1 96.31 13 PHE B C 1
ATOM 1152 O O . PHE B 1 13 ? 9.461 -19.922 1.821 1 96.31 13 PHE B O 1
ATOM 1159 N N . LEU B 1 14 ? 10.32 -18.406 0.486 1 96.5 14 LEU B N 1
ATOM 1160 C CA . LEU B 1 14 ? 9.781 -17.297 1.256 1 96.5 14 LEU B CA 1
ATOM 1161 C C . LEU B 1 14 ? 8.258 -17.266 1.174 1 96.5 14 LEU B C 1
ATOM 1163 O O . LEU B 1 14 ? 7.574 -17.219 2.201 1 96.5 14 LEU B O 1
ATOM 1167 N N . ILE B 1 15 ? 7.766 -17.375 -0.11 1 96 15 ILE B N 1
ATOM 1168 C CA . ILE B 1 15 ? 6.355 -17.078 -0.343 1 96 15 ILE B CA 1
ATOM 1169 C C . ILE B 1 15 ? 5.504 -18.266 0.09 1 96 15 ILE B C 1
ATOM 1171 O O . ILE B 1 15 ? 4.285 -18.141 0.244 1 96 15 ILE B O 1
ATOM 1175 N N . ARG B 1 16 ? 6.113 -19.406 0.401 1 94.19 16 ARG B N 1
ATOM 1176 C CA . ARG B 1 16 ? 5.41 -20.594 0.89 1 94.19 16 ARG B CA 1
ATOM 1177 C C . ARG B 1 16 ? 5.473 -20.672 2.41 1 94.19 16 ARG B C 1
ATOM 1179 O O . ARG B 1 16 ? 4.82 -21.531 3.018 1 94.19 16 ARG B O 1
ATOM 1186 N N . SER B 1 17 ? 6.215 -19.844 3.043 1 95.31 17 SER B N 1
ATOM 1187 C CA . SER B 1 17 ? 6.324 -19.781 4.496 1 95.31 17 SER B CA 1
ATOM 1188 C C . SER 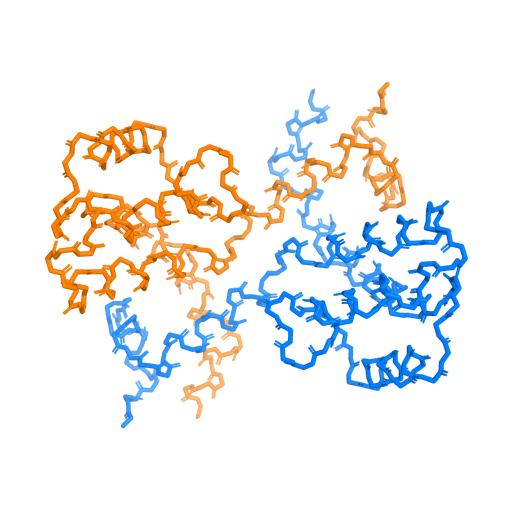B 1 17 ? 5.383 -18.734 5.074 1 95.31 17 SER B C 1
ATOM 1190 O O . SER B 1 17 ? 5.473 -17.547 4.719 1 95.31 17 SER B O 1
ATOM 1192 N N . GLU B 1 18 ? 4.5 -19.156 5.965 1 94.44 18 GLU B N 1
ATOM 1193 C CA . GLU B 1 18 ? 3.584 -18.219 6.594 1 94.44 18 GLU B CA 1
ATOM 1194 C C . GLU B 1 18 ? 4.344 -17.078 7.262 1 94.44 18 GLU B C 1
ATOM 1196 O O . GLU B 1 18 ? 4.008 -15.898 7.074 1 94.44 18 GLU B O 1
ATOM 1201 N N . ASP B 1 19 ? 5.391 -17.422 7.965 1 94.94 19 ASP B N 1
ATOM 1202 C CA . ASP B 1 19 ? 6.199 -16.406 8.648 1 94.94 19 ASP B CA 1
ATOM 1203 C C . ASP B 1 19 ? 6.965 -15.547 7.648 1 94.94 19 ASP B C 1
ATOM 1205 O O . ASP B 1 19 ? 7.137 -14.344 7.863 1 94.94 19 ASP B O 1
ATOM 1209 N N . GLY B 1 20 ? 7.469 -16.172 6.594 1 95.56 20 GLY B N 1
ATOM 1210 C CA . GLY B 1 20 ? 8.172 -15.438 5.551 1 95.56 20 GLY B CA 1
ATOM 1211 C C . GLY B 1 20 ? 7.297 -14.398 4.867 1 95.56 20 GLY B C 1
ATOM 1212 O O . GLY B 1 20 ? 7.715 -13.25 4.688 1 95.56 20 GLY B O 1
ATOM 1213 N N . VAL B 1 21 ? 6.09 -14.844 4.574 1 94.88 21 VAL B N 1
ATOM 1214 C CA . VAL B 1 21 ? 5.125 -13.953 3.947 1 94.88 21 VAL B CA 1
ATOM 1215 C C . VAL B 1 21 ? 4.805 -12.789 4.887 1 94.88 21 VAL B C 1
ATOM 1217 O O . VAL B 1 21 ? 4.754 -11.633 4.457 1 94.88 21 VAL B O 1
ATOM 1220 N N . LYS B 1 22 ? 4.602 -13.102 6.098 1 92.56 22 LYS B N 1
ATOM 1221 C CA . LYS B 1 22 ? 4.293 -12.07 7.086 1 92.56 22 LYS B CA 1
ATOM 1222 C C . LYS B 1 22 ? 5.414 -11.039 7.176 1 92.56 22 LYS B C 1
ATOM 1224 O O . LYS B 1 22 ? 5.156 -9.836 7.168 1 92.56 22 LYS B O 1
ATOM 1229 N N . LEU B 1 23 ? 6.668 -11.477 7.277 1 90.81 23 LEU B N 1
ATOM 1230 C CA . LEU B 1 23 ? 7.809 -10.57 7.379 1 90.81 23 LEU B CA 1
ATOM 1231 C C . LEU B 1 23 ? 7.992 -9.781 6.09 1 90.81 23 LEU B C 1
ATOM 1233 O O . LEU B 1 23 ? 8.297 -8.586 6.129 1 90.81 23 LEU B O 1
ATOM 1237 N N . PHE B 1 24 ? 7.867 -10.453 4.984 1 92.69 24 PHE B N 1
ATOM 1238 C CA . PHE B 1 24 ? 7.973 -9.805 3.684 1 92.69 24 PHE B CA 1
ATOM 1239 C C . PHE B 1 24 ? 6.914 -8.719 3.533 1 92.69 24 PHE B C 1
ATOM 1241 O O . PHE B 1 24 ? 7.211 -7.617 3.059 1 92.69 24 PHE B O 1
ATOM 1248 N N . LYS B 1 25 ? 5.703 -9.023 3.918 1 89 25 LYS B N 1
ATOM 1249 C CA . LYS B 1 25 ? 4.613 -8.047 3.855 1 89 25 LYS B CA 1
ATOM 1250 C C . LYS B 1 25 ? 4.91 -6.832 4.723 1 89 25 LYS B C 1
ATOM 1252 O O . LYS B 1 25 ? 4.66 -5.695 4.316 1 89 25 LYS B O 1
ATOM 1257 N N . GLN B 1 26 ? 5.41 -7.062 5.895 1 82.81 26 GLN B N 1
ATOM 1258 C CA . GLN B 1 26 ? 5.809 -5.965 6.77 1 82.81 26 GLN B CA 1
ATOM 1259 C C . GLN B 1 26 ? 6.879 -5.098 6.113 1 82.81 26 GLN B C 1
ATOM 1261 O O . GLN B 1 26 ? 6.844 -3.871 6.227 1 82.81 26 GLN B O 1
ATOM 1266 N N . TYR B 1 27 ? 7.855 -5.758 5.527 1 86.62 27 TYR B N 1
ATOM 1267 C CA . TYR B 1 27 ? 8.898 -5.047 4.797 1 86.62 27 TYR B CA 1
ATOM 1268 C C . TYR B 1 27 ? 8.297 -4.176 3.701 1 86.62 27 TYR B C 1
ATOM 1270 O O . TYR B 1 27 ? 8.625 -2.992 3.592 1 86.62 27 TYR B O 1
ATOM 1278 N N . LEU B 1 28 ? 7.379 -4.805 2.855 1 84.06 28 LEU B N 1
ATOM 1279 C CA . LEU B 1 28 ? 6.746 -4.062 1.771 1 84.06 28 LEU B CA 1
ATOM 1280 C C . LEU B 1 28 ? 6.004 -2.844 2.305 1 84.06 28 LEU B C 1
ATOM 1282 O O . LEU B 1 28 ? 6.094 -1.756 1.731 1 84.06 28 LEU B O 1
ATOM 1286 N N . LYS B 1 29 ? 5.336 -3.025 3.389 1 76.56 29 LYS B N 1
ATOM 1287 C CA . LYS B 1 29 ? 4.539 -1.956 3.982 1 76.56 29 LYS B CA 1
ATOM 1288 C C . LYS B 1 29 ? 5.434 -0.863 4.562 1 76.56 29 LYS B C 1
ATOM 1290 O O . LYS B 1 29 ? 5.039 0.304 4.617 1 76.56 29 LYS B O 1
ATOM 1295 N N . SER B 1 30 ? 6.555 -1.414 4.957 1 70.56 30 SER B N 1
ATOM 1296 C CA . SER B 1 30 ? 7.469 -0.446 5.555 1 70.56 30 SER B CA 1
ATOM 1297 C C . SER B 1 30 ? 8.109 0.442 4.492 1 70.56 30 SER B C 1
ATOM 1299 O O . SER B 1 30 ? 8.648 1.506 4.805 1 70.56 30 SER B O 1
ATOM 1301 N N . GLN B 1 31 ? 7.961 -0.203 3.283 1 69.19 31 GLN B N 1
ATOM 1302 C CA . GLN B 1 31 ? 8.453 0.608 2.178 1 69.19 31 GLN B CA 1
ATOM 1303 C C . GLN B 1 31 ? 7.461 1.708 1.811 1 69.19 31 GLN B C 1
ATOM 1305 O O . GLN B 1 31 ? 6.25 1.513 1.91 1 69.19 31 GLN B O 1
ATOM 1310 N N . PHE B 1 32 ? 7.523 2.715 2.166 1 63.34 32 PHE B N 1
ATOM 1311 C CA . PHE B 1 32 ? 6.723 3.924 2.041 1 63.34 32 PHE B CA 1
ATOM 1312 C C . PHE B 1 32 ? 5.648 3.754 0.974 1 63.34 32 PHE B C 1
ATOM 1314 O O . PHE B 1 32 ? 5.859 4.105 -0.189 1 63.34 32 PHE B O 1
ATOM 1321 N N . CYS B 1 33 ? 4.484 3.266 1.432 1 76.81 33 CYS B N 1
ATOM 1322 C CA . CYS B 1 33 ? 3.348 3.201 0.518 1 76.81 33 CYS B CA 1
ATOM 1323 C C . CYS B 1 33 ? 2.479 4.445 0.639 1 76.81 33 CYS B C 1
ATOM 1325 O O . CYS B 1 33 ? 2.896 5.445 1.229 1 76.81 33 CYS B O 1
ATOM 1327 N N . ASP B 1 34 ? 1.286 4.422 0.025 1 85.62 34 ASP B N 1
ATOM 1328 C CA . ASP B 1 34 ? 0.502 5.648 -0.087 1 85.62 34 ASP B CA 1
ATOM 1329 C C . ASP B 1 34 ? -0.375 5.855 1.146 1 85.62 34 ASP B C 1
ATOM 1331 O O . ASP B 1 34 ? -1.081 6.859 1.251 1 85.62 34 ASP B O 1
ATOM 1335 N N . GLU B 1 35 ? -0.27 5.043 2.182 1 87.38 35 GLU B N 1
ATOM 1336 C CA . GLU B 1 35 ? -1.14 5.156 3.348 1 87.38 35 GLU B CA 1
ATOM 1337 C C . GLU B 1 35 ? -0.897 6.469 4.09 1 87.38 35 GLU B C 1
ATOM 1339 O O . GLU B 1 35 ? -1.844 7.125 4.527 1 87.38 35 GLU B O 1
ATOM 1344 N N . ASN B 1 36 ? 0.37 6.824 4.254 1 91.12 36 ASN B N 1
ATOM 1345 C CA . ASN B 1 36 ? 0.703 8.055 4.957 1 91.12 36 ASN B CA 1
ATOM 1346 C C . ASN B 1 36 ? 0.144 9.281 4.238 1 91.12 36 ASN B C 1
ATOM 1348 O O . ASN B 1 36 ? -0.424 10.172 4.871 1 91.12 36 ASN B O 1
ATOM 1352 N N . LEU B 1 37 ? 0.272 9.273 2.99 1 93.31 37 LEU B N 1
ATOM 1353 C CA . LEU B 1 37 ? -0.262 10.383 2.205 1 93.31 37 LEU B CA 1
ATOM 1354 C C . LEU B 1 37 ? -1.785 10.422 2.287 1 93.31 37 LEU B C 1
ATOM 1356 O O . LEU B 1 37 ? -2.375 11.484 2.469 1 93.31 37 LEU B O 1
ATOM 1360 N N . ASP B 1 38 ? -2.414 9.305 2.152 1 92.88 38 ASP B N 1
ATOM 1361 C CA . ASP B 1 38 ? -3.871 9.234 2.219 1 92.88 38 ASP B CA 1
ATOM 1362 C C . ASP B 1 38 ? -4.383 9.711 3.574 1 92.88 38 ASP B C 1
ATOM 1364 O O . ASP B 1 38 ? -5.402 10.406 3.648 1 92.88 38 ASP B O 1
ATOM 1368 N N . PHE B 1 39 ? -3.764 9.258 4.594 1 96.12 39 PHE B N 1
ATOM 1369 C CA . PHE B 1 39 ? -4.105 9.727 5.93 1 96.12 39 PHE B CA 1
ATOM 1370 C C . PHE B 1 39 ? -3.998 11.242 6.016 1 96.12 39 PHE B C 1
ATOM 1372 O O . PHE B 1 39 ? -4.895 11.906 6.543 1 96.12 39 PHE B O 1
ATOM 1379 N N . TRP B 1 40 ? -2.879 11.773 5.555 1 97.19 40 TRP B N 1
ATOM 1380 C CA . TRP B 1 40 ? -2.674 13.219 5.605 1 97.19 40 TRP B CA 1
ATOM 1381 C C . TRP B 1 40 ? -3.807 13.953 4.895 1 97.19 40 TRP B C 1
ATOM 1383 O O . TRP B 1 40 ? -4.348 14.93 5.418 1 97.19 40 TRP B O 1
ATOM 1393 N N . LEU B 1 41 ? -4.195 13.539 3.812 1 96.81 41 LEU B N 1
ATOM 1394 C CA . LEU B 1 41 ? -5.266 14.141 3.029 1 96.81 41 LEU B CA 1
ATOM 1395 C C . LEU B 1 41 ? -6.605 13.992 3.744 1 96.81 41 LEU B C 1
ATOM 1397 O O . LEU B 1 41 ? -7.43 14.914 3.717 1 96.81 41 LEU B O 1
ATOM 1401 N N . ALA B 1 42 ? -6.871 12.852 4.32 1 97.06 42 ALA B N 1
ATOM 1402 C CA . ALA B 1 42 ? -8.117 12.617 5.043 1 97.06 42 ALA B CA 1
ATOM 1403 C C . ALA B 1 42 ? -8.273 13.586 6.207 1 97.06 42 ALA B C 1
ATOM 1405 O O . ALA B 1 42 ? -9.367 14.094 6.465 1 97.06 42 ALA B O 1
ATOM 1406 N N . VAL B 1 43 ? -7.172 13.828 6.887 1 98.19 43 VAL B N 1
ATOM 1407 C CA . VAL B 1 43 ? -7.203 14.742 8.031 1 98.19 43 VAL B CA 1
ATOM 1408 C C . VAL B 1 43 ? -7.426 16.172 7.543 1 98.19 43 VAL B C 1
ATOM 1410 O O . VAL B 1 43 ? -8.133 16.953 8.188 1 98.19 43 VAL B O 1
ATOM 1413 N N . GLU B 1 44 ? -6.855 16.547 6.391 1 97.19 44 GLU B N 1
ATOM 1414 C CA . GLU B 1 44 ? -7.129 17.859 5.797 1 97.19 44 GLU B CA 1
ATOM 1415 C C . GLU B 1 44 ? -8.617 18.031 5.504 1 97.19 44 GLU B C 1
ATOM 1417 O O . GLU B 1 44 ? -9.203 19.062 5.836 1 97.19 44 GLU B O 1
ATOM 1422 N N . ASN B 1 45 ? -9.141 17.031 4.898 1 97.5 45 ASN B N 1
ATOM 1423 C CA . ASN B 1 45 ? -10.562 17.078 4.59 1 97.5 45 ASN B CA 1
ATOM 1424 C C . ASN B 1 45 ? -11.414 17.125 5.859 1 97.5 45 ASN B C 1
ATOM 1426 O O . ASN B 1 45 ? -12.398 17.859 5.918 1 97.5 45 ASN B O 1
ATOM 1430 N N . PHE B 1 46 ? -11.031 16.328 6.793 1 97.94 46 PHE B N 1
ATOM 1431 C CA . PHE B 1 46 ? -11.703 16.281 8.086 1 97.94 46 PHE B CA 1
ATOM 1432 C C . PHE B 1 46 ? -11.727 17.672 8.727 1 97.94 46 PHE B C 1
ATOM 1434 O O . PHE B 1 46 ? -12.781 18.125 9.18 1 97.94 46 PHE B O 1
ATOM 1441 N N . ARG B 1 47 ? -10.617 18.297 8.703 1 97.5 47 ARG B N 1
ATOM 1442 C CA . ARG B 1 47 ? -10.453 19.609 9.336 1 97.5 47 ARG B CA 1
ATOM 1443 C C . ARG B 1 47 ? -11.242 20.672 8.586 1 97.5 47 ARG B C 1
ATOM 1445 O O . ARG B 1 47 ? -11.891 21.531 9.203 1 97.5 47 ARG B O 1
ATOM 1452 N N . ASP B 1 48 ? -11.32 20.562 7.289 1 96.75 48 ASP B N 1
ATOM 1453 C CA . ASP B 1 48 ? -11.773 21.688 6.492 1 96.75 48 ASP B CA 1
ATOM 1454 C C . ASP B 1 48 ? -13.219 21.516 6.043 1 96.75 48 ASP B C 1
ATOM 1456 O O . ASP B 1 48 ? -13.93 22.484 5.801 1 96.75 48 ASP B O 1
ATOM 1460 N N . ASN B 1 49 ? -13.695 20.297 5.992 1 96.31 49 ASN B N 1
ATOM 1461 C CA . ASN B 1 49 ? -14.922 20.141 5.219 1 96.31 49 ASN B CA 1
ATOM 1462 C C . ASN B 1 49 ? -15.977 19.344 5.992 1 96.31 49 ASN B C 1
ATOM 1464 O O . ASN B 1 49 ? -17.125 19.25 5.566 1 96.31 49 ASN B O 1
ATOM 1468 N N . VAL B 1 50 ? -15.648 18.766 7.129 1 96.56 50 VAL B N 1
ATOM 1469 C CA . VAL B 1 50 ? -16.609 17.938 7.859 1 96.56 50 VAL B CA 1
ATOM 1470 C C . VAL B 1 50 ? -17.438 18.828 8.789 1 96.56 50 VAL B C 1
ATOM 1472 O O . VAL B 1 50 ? -16.906 19.672 9.492 1 96.56 50 VAL B O 1
ATOM 1475 N N . ASP B 1 51 ? -18.719 18.609 8.719 1 97.12 51 ASP B N 1
ATOM 1476 C CA . ASP B 1 51 ? -19.609 19.344 9.594 1 97.12 51 ASP B CA 1
ATOM 1477 C C . ASP B 1 51 ? -19.422 18.938 11.047 1 97.12 51 ASP B C 1
ATOM 1479 O O . ASP B 1 51 ? -19.125 17.781 11.344 1 97.12 51 ASP B O 1
ATOM 1483 N N . ASP B 1 52 ? -19.75 19.891 11.914 1 95.81 52 ASP B N 1
ATOM 1484 C CA . ASP B 1 52 ? -19.531 19.688 13.336 1 95.81 52 ASP B CA 1
ATOM 1485 C C . ASP B 1 52 ? -20.297 18.469 13.852 1 95.81 52 ASP B C 1
ATOM 1487 O O . ASP B 1 52 ? -19.812 17.75 14.727 1 95.81 52 ASP B O 1
ATOM 1491 N N . ASP B 1 53 ? -21.391 18.25 13.312 1 96.5 53 ASP B N 1
ATOM 1492 C CA . ASP B 1 53 ? -22.25 17.188 13.812 1 96.5 53 ASP B CA 1
ATOM 1493 C C . ASP B 1 53 ? -21.797 15.82 13.289 1 96.5 53 ASP B C 1
ATOM 1495 O O . ASP B 1 53 ? -22.266 14.781 13.766 1 96.5 53 ASP B O 1
ATOM 1499 N N . GLU 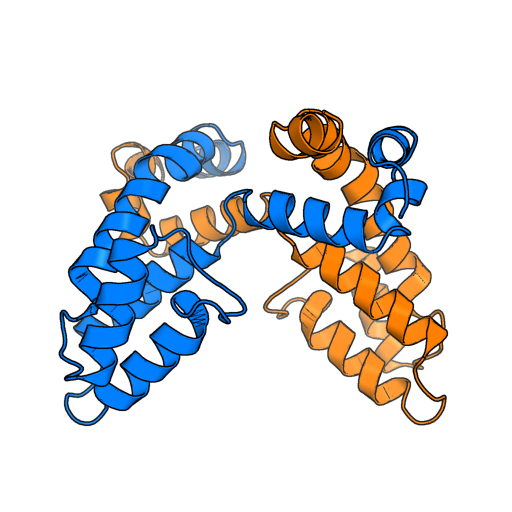B 1 54 ? -20.828 15.797 12.398 1 97.62 54 GLU B N 1
ATOM 1500 C CA . GLU B 1 54 ? -20.344 14.555 11.805 1 97.62 54 GLU B CA 1
ATOM 1501 C C . GLU B 1 54 ? -18.906 14.258 12.227 1 97.62 54 GLU B C 1
ATOM 1503 O O . GLU B 1 54 ? -18.328 13.242 11.828 1 97.62 54 GLU B O 1
ATOM 1508 N N . LEU B 1 55 ? -18.359 15.094 13.07 1 97.88 55 LEU B N 1
ATOM 1509 C CA . LEU B 1 55 ? -16.953 14.992 13.438 1 97.88 55 LEU B CA 1
ATOM 1510 C C . LEU B 1 55 ? -16.656 13.656 14.102 1 97.88 55 LEU B C 1
ATOM 1512 O O . LEU B 1 55 ? -15.68 12.984 13.75 1 97.88 55 LEU B O 1
ATOM 1516 N N . ALA B 1 56 ? -17.453 13.242 14.961 1 97.56 56 ALA B N 1
ATOM 1517 C CA . ALA B 1 56 ? -17.219 12.008 15.703 1 97.56 56 ALA B CA 1
ATOM 1518 C C . ALA B 1 56 ? -17.219 10.797 14.781 1 97.56 56 ALA B C 1
ATOM 1520 O O . ALA B 1 56 ? -16.344 9.938 14.859 1 97.56 56 ALA B O 1
ATOM 1521 N N . LYS B 1 57 ? -18.141 10.773 13.945 1 97.94 57 LYS B N 1
ATOM 1522 C CA . LYS B 1 57 ? -18.266 9.656 13.016 1 97.94 57 LYS B CA 1
ATOM 1523 C C . LYS B 1 57 ? -17.078 9.57 12.078 1 97.94 57 LYS B C 1
ATOM 1525 O O . LYS B 1 57 ? -16.484 8.508 11.906 1 97.94 57 LYS B O 1
ATOM 1530 N N . GLN B 1 58 ? -16.719 10.727 11.516 1 98.19 58 GLN B N 1
ATOM 1531 C CA . GLN B 1 58 ? -15.633 10.75 10.547 1 98.19 58 GLN B CA 1
ATOM 1532 C C . GLN B 1 58 ? -14.289 10.492 11.227 1 98.19 58 GLN B C 1
ATOM 1534 O O . GLN B 1 58 ? -13.414 9.828 10.656 1 98.19 58 GLN B O 1
ATOM 1539 N N . ALA B 1 59 ? -14.133 11 12.406 1 98.56 59 ALA B N 1
ATOM 1540 C CA . ALA B 1 59 ? -12.914 10.711 13.172 1 98.56 59 ALA B CA 1
ATOM 1541 C C . ALA B 1 59 ? -12.789 9.219 13.461 1 98.56 59 ALA B C 1
ATOM 1543 O O . ALA B 1 59 ? -11.695 8.656 13.375 1 98.56 59 ALA B O 1
ATOM 1544 N N . GLY B 1 60 ? -13.875 8.594 13.781 1 97.88 60 GLY B N 1
ATOM 1545 C CA . GLY B 1 60 ? -13.875 7.16 14.008 1 97.88 60 GLY B CA 1
ATOM 1546 C C . GLY B 1 60 ? -13.453 6.363 12.789 1 97.88 60 GLY B C 1
ATOM 1547 O O . GLY B 1 60 ? -12.695 5.391 12.914 1 97.88 60 GLY B O 1
ATOM 1548 N N . ILE B 1 61 ? -13.906 6.781 11.688 1 97.12 61 ILE B N 1
ATOM 1549 C CA . ILE B 1 61 ? -13.562 6.113 10.438 1 97.12 61 ILE B CA 1
ATOM 1550 C C . ILE B 1 61 ? -12.07 6.258 10.172 1 97.12 61 ILE B C 1
ATOM 1552 O O . ILE B 1 61 ? -11.398 5.293 9.797 1 97.12 61 ILE B O 1
ATOM 1556 N N . ILE B 1 62 ? -11.523 7.473 10.398 1 98 62 ILE B N 1
ATOM 1557 C CA . ILE B 1 62 ? -10.102 7.73 10.172 1 98 62 ILE B CA 1
ATOM 1558 C C . ILE B 1 62 ? -9.266 6.867 11.117 1 98 62 ILE B C 1
ATOM 1560 O O . ILE B 1 62 ? -8.281 6.254 10.703 1 98 62 ILE B O 1
ATOM 1564 N N . VAL B 1 63 ? -9.664 6.742 12.352 1 97.88 63 VAL B N 1
ATOM 1565 C CA . VAL B 1 63 ? -8.938 5.949 13.336 1 97.88 63 VAL B CA 1
ATOM 1566 C C . VAL B 1 63 ? -8.969 4.473 12.938 1 97.88 63 VAL B C 1
ATOM 1568 O O . VAL B 1 63 ? -7.93 3.811 12.906 1 97.88 63 VAL B O 1
ATOM 1571 N N . LYS B 1 64 ? -10.07 3.996 12.578 1 95.56 64 LYS B N 1
ATOM 1572 C CA . LYS B 1 64 ? -10.242 2.592 12.219 1 95.56 64 LYS B CA 1
ATOM 1573 C C . LYS B 1 64 ? -9.453 2.248 10.961 1 95.56 64 LYS B C 1
ATOM 1575 O O . LYS B 1 64 ? -8.906 1.149 10.844 1 95.56 64 LYS B O 1
ATOM 1580 N N . THR B 1 65 ? -9.344 3.172 10.102 1 93.44 65 THR B N 1
ATOM 1581 C CA . THR B 1 65 ? -8.734 2.93 8.797 1 93.44 65 THR B CA 1
ATOM 1582 C C . THR B 1 65 ? -7.219 3.059 8.875 1 93.44 65 THR B C 1
ATOM 1584 O O . THR B 1 65 ? -6.488 2.264 8.281 1 93.44 65 THR B O 1
ATOM 1587 N N . TYR B 1 66 ? -6.66 4.07 9.688 1 93.81 66 TYR B N 1
ATOM 1588 C CA . TYR B 1 66 ? -5.262 4.441 9.508 1 93.81 66 TYR B CA 1
ATOM 1589 C C . TYR B 1 66 ? -4.496 4.332 10.82 1 93.81 66 TYR B C 1
ATOM 1591 O O . TYR B 1 66 ? -3.271 4.188 10.82 1 93.81 66 TYR B O 1
ATOM 1599 N N . VAL B 1 67 ? -5.203 4.453 11.969 1 96.19 67 VAL B N 1
ATOM 1600 C CA . VAL B 1 67 ? -4.461 4.785 13.18 1 96.19 67 VAL B CA 1
ATOM 1601 C C . VAL B 1 67 ? -4.477 3.592 14.141 1 96.19 67 VAL B C 1
ATOM 1603 O O . VAL B 1 67 ? -3.465 3.287 14.773 1 96.19 67 VAL B O 1
ATOM 1606 N N . SER B 1 68 ? -5.59 2.959 14.164 1 93.88 68 SER B N 1
ATOM 1607 C CA . SER B 1 68 ? -5.734 1.846 15.102 1 93.88 68 SER B CA 1
ATOM 1608 C C . SER B 1 68 ? -4.695 0.764 14.836 1 93.88 68 SER B C 1
ATOM 1610 O O . SER B 1 68 ? -4.191 0.639 13.711 1 93.88 68 SER B O 1
ATOM 1612 N N . LYS B 1 69 ? -4.371 -0.046 15.773 1 84.56 69 LYS B N 1
ATOM 1613 C CA . LYS B 1 69 ? -3.432 -1.155 15.648 1 84.56 69 LYS B CA 1
ATOM 1614 C C . LYS B 1 69 ? -3.953 -2.215 14.68 1 84.56 69 LYS B C 1
ATOM 1616 O O . LYS B 1 69 ? -3.17 -2.932 14.055 1 84.56 69 LYS B O 1
ATOM 1621 N N . LYS B 1 70 ? -5.141 -2.277 14.531 1 83.12 70 LYS B N 1
ATOM 1622 C CA . LYS B 1 70 ? -5.781 -3.275 13.68 1 83.12 70 LYS B CA 1
ATOM 1623 C C . LYS B 1 70 ? -6.098 -2.699 12.305 1 83.12 70 LYS B C 1
ATOM 1625 O O . LYS B 1 70 ? -6.766 -3.346 11.492 1 83.12 70 LYS B O 1
ATOM 1630 N N . ALA B 1 71 ? -5.684 -1.491 12.141 1 85.5 71 ALA B N 1
ATOM 1631 C CA . ALA B 1 71 ? -5.996 -0.829 10.875 1 85.5 71 ALA B CA 1
ATOM 1632 C C . ALA B 1 71 ? -5.371 -1.572 9.703 1 85.5 71 ALA B C 1
ATOM 1634 O O . ALA B 1 71 ? -4.215 -1.995 9.766 1 85.5 71 ALA B O 1
ATOM 1635 N N . THR B 1 72 ? -6.043 -1.699 8.578 1 73.75 72 THR B N 1
ATOM 1636 C CA . THR B 1 72 ? -5.562 -2.387 7.387 1 73.75 72 THR B CA 1
ATOM 1637 C C . THR B 1 72 ? -4.609 -1.494 6.594 1 73.75 72 THR B C 1
ATOM 1639 O O . THR B 1 72 ? -3.842 -1.981 5.762 1 73.75 72 THR B O 1
ATOM 1642 N N . ARG B 1 73 ? -4.672 -0.175 6.816 1 81.81 73 ARG B N 1
ATOM 1643 C CA . ARG B 1 73 ? -3.791 0.805 6.188 1 81.81 73 ARG B CA 1
ATOM 1644 C C . ARG B 1 73 ? -3.078 1.653 7.238 1 81.81 73 ARG B C 1
ATOM 1646 O O . ARG B 1 73 ? -3.086 2.883 7.16 1 81.81 73 ARG B O 1
ATOM 1653 N N . ALA B 1 74 ? -2.539 0.994 8.266 1 84.75 74 ALA B N 1
ATOM 1654 C CA . ALA B 1 74 ? -1.913 1.673 9.398 1 84.75 74 ALA B CA 1
ATOM 1655 C C . ALA B 1 74 ? -0.773 2.574 8.938 1 84.75 74 ALA B C 1
ATOM 1657 O O . ALA B 1 74 ? 0.062 2.164 8.125 1 84.75 74 ALA B O 1
ATOM 1658 N N . VAL B 1 75 ? -0.784 3.732 9.477 1 89.94 75 VAL B N 1
ATOM 1659 C CA . VAL B 1 75 ? 0.239 4.703 9.094 1 89.94 75 VAL B CA 1
ATOM 1660 C C . VAL B 1 75 ? 1.438 4.582 10.031 1 89.94 75 VAL B C 1
ATOM 1662 O O . VAL B 1 75 ? 1.344 3.969 11.102 1 89.94 75 VAL B O 1
ATOM 1665 N N . ASN B 1 76 ? 2.529 5.199 9.617 1 84.38 76 ASN B N 1
ATOM 1666 C CA . ASN B 1 76 ? 3.789 5.141 10.352 1 84.38 76 ASN B CA 1
ATOM 1667 C C . ASN B 1 76 ? 3.789 6.09 11.547 1 84.38 76 ASN B C 1
ATOM 1669 O O . ASN B 1 76 ? 4.535 7.07 11.57 1 84.38 76 ASN B O 1
ATOM 1673 N N . LEU B 1 77 ? 3.041 5.793 12.586 1 92 77 LEU B N 1
ATOM 1674 C CA . LEU B 1 77 ? 2.996 6.551 13.828 1 92 77 LEU B CA 1
ATOM 1675 C C . LEU B 1 77 ? 3.721 5.805 14.945 1 92 77 LEU B C 1
ATOM 1677 O O . LEU B 1 77 ? 3.609 4.582 15.055 1 92 77 LEU B O 1
ATOM 1681 N N . LYS B 1 78 ? 4.422 6.574 15.75 1 91.12 78 LYS B N 1
ATOM 1682 C CA . LYS B 1 78 ? 4.977 5.984 16.969 1 91.12 78 LYS B CA 1
ATOM 1683 C C . LYS B 1 78 ? 3.875 5.641 17.969 1 91.12 78 LYS B C 1
ATOM 1685 O O . LYS B 1 78 ? 2.863 6.34 18.047 1 91.12 78 LYS B O 1
ATOM 1690 N N . ALA B 1 79 ? 4.133 4.68 18.766 1 90.75 79 ALA B N 1
ATOM 1691 C CA . ALA B 1 79 ? 3.143 4.105 19.672 1 90.75 79 ALA B CA 1
ATOM 1692 C C . ALA B 1 79 ? 2.545 5.176 20.578 1 90.75 79 ALA B C 1
ATOM 1694 O O . ALA B 1 79 ? 1.325 5.258 20.734 1 90.75 79 ALA B O 1
ATOM 1695 N N . PRO B 1 80 ? 3.285 6.039 21.188 1 95.56 80 PRO B N 1
ATOM 1696 C CA . PRO B 1 80 ? 2.693 7.039 22.078 1 95.56 80 PRO B CA 1
ATOM 1697 C C . PRO B 1 80 ? 1.693 7.949 21.359 1 95.56 80 PRO B C 1
ATOM 1699 O O . PRO B 1 80 ? 0.628 8.242 21.906 1 95.56 80 PRO B O 1
ATOM 1702 N N . ASN B 1 81 ? 2.078 8.383 20.203 1 96.69 81 ASN B N 1
ATOM 1703 C CA . ASN B 1 81 ? 1.183 9.258 19.453 1 96.69 81 ASN B CA 1
ATOM 1704 C C . ASN B 1 81 ? -0.051 8.508 18.953 1 96.69 81 ASN B C 1
ATOM 1706 O O . ASN B 1 81 ? -1.154 9.055 18.938 1 96.69 81 ASN B O 1
ATOM 1710 N N . ARG B 1 82 ? 0.117 7.277 18.578 1 97 82 ARG B N 1
ATOM 1711 C CA . ARG B 1 82 ? -1.012 6.449 18.172 1 97 82 ARG B CA 1
ATOM 1712 C C . ARG B 1 82 ? -2.021 6.297 19.297 1 97 82 ARG B C 1
ATOM 1714 O O . ARG B 1 82 ? -3.219 6.512 19.109 1 97 82 ARG B O 1
ATOM 1721 N N . GLU B 1 83 ? -1.493 5.957 20.391 1 96.88 83 GLU B N 1
ATOM 1722 C CA . GLU B 1 83 ? -2.357 5.723 21.547 1 96.88 83 GLU B CA 1
ATOM 1723 C C . GLU B 1 83 ? -3.074 7.004 21.969 1 96.88 83 GLU B C 1
ATOM 1725 O O . GLU B 1 83 ? -4.266 6.977 22.281 1 96.88 83 GLU B O 1
ATOM 1730 N N . ARG B 1 84 ? -2.371 8.055 21.969 1 97.38 84 ARG B N 1
ATOM 1731 C CA . ARG B 1 84 ? -2.961 9.336 22.328 1 97.38 84 ARG B CA 1
ATOM 1732 C C . ARG B 1 84 ? -4.059 9.734 21.344 1 97.38 84 ARG B C 1
ATOM 1734 O O . ARG B 1 84 ? -5.094 10.273 21.75 1 97.38 84 ARG B O 1
ATOM 1741 N N . THR B 1 85 ? -3.814 9.539 20.109 1 98.31 85 THR B N 1
ATOM 1742 C CA . THR B 1 85 ? -4.781 9.898 19.078 1 98.31 85 THR B CA 1
ATOM 1743 C C . THR B 1 85 ? -6.066 9.094 19.234 1 98.31 85 THR B C 1
ATOM 1745 O O . THR B 1 85 ? -7.168 9.641 19.172 1 98.31 85 THR B O 1
ATOM 1748 N N . VAL B 1 86 ? -5.934 7.805 19.438 1 97.88 86 VAL B N 1
ATOM 1749 C CA . VAL B 1 86 ? -7.09 6.93 19.609 1 97.88 86 VAL B CA 1
ATOM 1750 C C . VAL B 1 86 ? -7.898 7.371 20.828 1 97.88 86 VAL B C 1
ATOM 1752 O O . VAL B 1 86 ? -9.117 7.523 20.75 1 97.88 86 VAL B O 1
ATOM 1755 N N . LYS B 1 87 ? -7.262 7.621 21.906 1 97.88 87 LYS B N 1
ATOM 1756 C CA . LYS B 1 87 ? -7.922 8.023 23.141 1 97.88 87 LYS B CA 1
ATOM 1757 C C . LYS B 1 87 ? -8.617 9.375 22.984 1 97.88 87 LYS B C 1
ATOM 1759 O O . LYS B 1 87 ? -9.711 9.586 23.516 1 97.88 87 LYS B O 1
ATOM 1764 N N . ALA B 1 88 ? -7.941 10.297 22.312 1 97.94 88 ALA B N 1
ATOM 1765 C CA . ALA B 1 88 ? -8.492 11.633 22.094 1 97.94 88 ALA B CA 1
ATOM 1766 C C . ALA B 1 88 ? -9.789 11.57 21.297 1 97.94 88 ALA B C 1
ATOM 1768 O O . ALA B 1 88 ? -10.75 12.273 21.609 1 97.94 88 ALA B O 1
ATOM 1769 N N . VAL B 1 89 ? -9.828 10.742 20.312 1 98.12 89 VAL B N 1
ATOM 1770 C CA . VAL B 1 89 ? -11.023 10.602 19.484 1 98.12 89 VAL B CA 1
ATOM 1771 C C . VAL B 1 89 ? -12.148 9.977 20.297 1 98.12 89 VAL B C 1
ATOM 1773 O O . VAL B 1 89 ? -13.305 10.398 20.188 1 98.12 89 VAL B O 1
ATOM 1776 N N . GLU B 1 90 ? -11.789 8.938 21.047 1 96.88 90 GLU B N 1
ATOM 1777 C CA . GLU B 1 90 ? -12.781 8.25 21.875 1 96.88 90 GLU B CA 1
ATOM 1778 C C . GLU B 1 90 ? -13.375 9.195 22.922 1 96.88 90 GLU B C 1
ATOM 1780 O O . GLU B 1 90 ? -14.562 9.109 23.234 1 96.88 90 GLU B O 1
ATOM 1785 N N . ALA B 1 91 ? -12.547 10.07 23.375 1 97 91 ALA B N 1
ATOM 1786 C CA . ALA B 1 91 ? -12.992 10.992 24.422 1 97 91 ALA B CA 1
ATOM 1787 C C . ALA B 1 91 ? -13.852 12.109 23.828 1 97 91 ALA B C 1
ATOM 1789 O O . ALA B 1 91 ? -14.945 12.383 24.328 1 97 91 ALA B O 1
ATOM 1790 N N . ASN B 1 92 ? -13.297 12.82 22.828 1 95.88 92 ASN B N 1
ATOM 1791 C CA . ASN B 1 92 ? -13.984 13.945 22.203 1 95.88 92 ASN B CA 1
ATOM 1792 C C . ASN B 1 92 ? -13.359 14.305 20.859 1 95.88 92 ASN B C 1
ATOM 1794 O O . ASN B 1 92 ? -12.398 15.078 20.797 1 95.88 92 ASN B O 1
ATOM 1798 N N . ALA B 1 93 ? -14.07 13.891 19.844 1 96 93 ALA B N 1
ATOM 1799 C CA . ALA B 1 93 ? -13.594 14.242 18.516 1 96 93 ALA B CA 1
ATOM 1800 C C . ALA B 1 93 ? -13.82 15.727 18.219 1 96 93 ALA B C 1
ATOM 1802 O O . ALA B 1 93 ? -14.945 16.219 18.328 1 96 93 ALA B O 1
ATOM 1803 N N . HIS B 1 94 ? -12.797 16.453 18.016 1 97.25 94 HIS B N 1
ATOM 1804 C CA . HIS B 1 94 ? -12.875 17.844 17.578 1 97.25 94 HIS B CA 1
ATOM 1805 C C . HIS B 1 94 ? -12.047 18.078 16.328 1 97.25 94 HIS B C 1
ATOM 1807 O O . HIS B 1 94 ? -11.297 17.188 15.898 1 97.25 94 HIS B O 1
ATOM 1813 N N . ARG B 1 95 ? -12.109 19.203 15.797 1 97.31 95 ARG B N 1
ATOM 1814 C CA . ARG B 1 95 ? -11.625 19.516 14.453 1 97.31 95 ARG B CA 1
ATOM 1815 C C . ARG B 1 95 ? -10.117 19.312 14.352 1 97.31 95 ARG B C 1
ATOM 1817 O O . ARG B 1 95 ? -9.609 18.938 13.289 1 97.31 95 ARG B O 1
ATOM 1824 N N . ASN B 1 96 ? -9.367 19.531 15.461 1 97.94 96 ASN B N 1
ATOM 1825 C CA . ASN B 1 96 ? -7.906 19.469 15.43 1 97.94 96 ASN B CA 1
ATOM 1826 C C . ASN B 1 96 ? -7.391 18.203 16.141 1 97.94 96 ASN B C 1
ATOM 1828 O O . ASN B 1 96 ? -6.23 18.156 16.547 1 97.94 96 ASN B O 1
ATOM 1832 N N . VAL B 1 97 ? -8.195 17.172 16.234 1 98.38 97 VAL B N 1
ATOM 1833 C CA . VAL B 1 97 ? -7.898 16.031 17.094 1 98.38 97 VAL B CA 1
ATOM 1834 C C . VAL B 1 97 ? -6.73 15.242 16.5 1 98.38 97 VAL B C 1
ATOM 1836 O O . VAL B 1 97 ? -6.031 14.523 17.219 1 98.38 97 VAL B O 1
ATOM 1839 N N . PHE B 1 98 ? -6.41 15.414 15.227 1 98.62 98 PHE B N 1
ATOM 1840 C CA . PHE B 1 98 ? -5.387 14.617 14.57 1 98.62 98 PHE B CA 1
ATOM 1841 C C . PHE B 1 98 ? -4.113 15.422 14.359 1 98.62 98 PHE B C 1
ATOM 1843 O O . PHE B 1 98 ? -3.166 14.953 13.727 1 98.62 98 PHE B O 1
ATOM 1850 N N . ASP B 1 99 ? -3.994 16.625 14.891 1 97.94 99 ASP B N 1
ATOM 1851 C CA . ASP B 1 99 ? -2.912 17.547 14.555 1 97.94 99 ASP B CA 1
ATOM 1852 C C . ASP B 1 99 ? -1.549 16.922 14.82 1 97.94 99 ASP B C 1
ATOM 1854 O O . ASP B 1 99 ? -0.65 16.984 13.977 1 97.94 99 ASP B O 1
ATOM 1858 N N . ASP B 1 100 ? -1.409 16.312 15.922 1 98.12 100 ASP B N 1
ATOM 1859 C CA . ASP B 1 100 ? -0.116 15.742 16.281 1 98.12 100 ASP B CA 1
ATOM 1860 C C . ASP B 1 100 ? 0.228 14.555 15.383 1 98.12 100 ASP B C 1
ATOM 1862 O O . ASP B 1 100 ? 1.368 14.422 14.93 1 98.12 100 ASP B O 1
ATOM 1866 N N . ALA B 1 101 ? -0.748 13.719 15.172 1 97.94 101 ALA B N 1
ATOM 1867 C CA . ALA B 1 101 ? -0.537 12.57 14.289 1 97.94 101 ALA B CA 1
ATOM 1868 C C . ALA B 1 101 ? -0.226 13.023 12.867 1 97.94 101 ALA B C 1
ATOM 1870 O O . ALA B 1 101 ? 0.677 12.484 12.219 1 97.94 101 ALA B O 1
ATOM 1871 N N . GLN B 1 102 ? -0.943 13.992 12.438 1 97.81 102 GLN B N 1
ATOM 1872 C CA . GLN B 1 102 ? -0.729 14.508 11.094 1 97.81 102 GLN B CA 1
ATOM 1873 C C . GLN B 1 102 ? 0.67 15.094 10.945 1 97.81 102 GLN B C 1
ATOM 1875 O O . GLN B 1 102 ? 1.322 14.914 9.914 1 97.81 102 GLN B O 1
ATOM 1880 N N . LYS B 1 103 ? 1.061 15.828 11.898 1 97.75 103 LYS B N 1
ATOM 1881 C CA . LYS B 1 103 ? 2.395 16.422 11.875 1 97.75 103 LYS B CA 1
ATOM 1882 C C . LYS B 1 103 ? 3.475 15.352 11.82 1 97.75 103 LYS B C 1
ATOM 1884 O O . LYS B 1 103 ? 4.453 15.477 11.078 1 97.75 103 LYS B O 1
ATOM 1889 N N . GLU B 1 104 ? 3.334 14.359 12.625 1 96.5 104 GLU B N 1
ATOM 1890 C CA . GLU B 1 104 ? 4.312 13.281 12.648 1 96.5 104 GLU B CA 1
ATOM 1891 C C . GLU B 1 104 ? 4.406 12.594 11.281 1 96.5 104 GLU B C 1
ATOM 1893 O O . GLU B 1 104 ? 5.504 12.312 10.805 1 96.5 104 GLU B O 1
ATOM 1898 N N . ILE B 1 105 ? 3.311 12.336 10.648 1 95.62 105 ILE B N 1
ATOM 1899 C CA . ILE B 1 105 ? 3.262 11.703 9.336 1 95.62 105 ILE B CA 1
ATOM 1900 C C . ILE B 1 105 ? 3.867 12.641 8.289 1 95.62 105 ILE B C 1
ATOM 1902 O O . ILE B 1 105 ? 4.586 12.195 7.395 1 95.62 105 ILE B O 1
ATOM 1906 N N . TYR B 1 106 ? 3.539 13.953 8.438 1 96.25 106 TYR B N 1
ATOM 1907 C CA . TYR B 1 106 ? 4.113 14.969 7.559 1 96.25 106 TYR B CA 1
ATOM 1908 C C . TYR B 1 106 ? 5.637 14.961 7.641 1 96.25 106 TYR B C 1
ATOM 1910 O O . TYR B 1 106 ? 6.316 14.93 6.613 1 96.25 106 TYR B O 1
ATOM 1918 N N . ASP B 1 107 ? 6.102 14.953 8.789 1 96.06 107 ASP B N 1
ATOM 1919 C CA . ASP B 1 107 ? 7.543 14.977 9.008 1 96.06 107 ASP B CA 1
ATOM 1920 C C . ASP B 1 107 ? 8.203 13.727 8.422 1 96.06 107 ASP B C 1
ATOM 1922 O O . ASP B 1 107 ? 9.289 13.812 7.836 1 96.06 107 ASP B O 1
ATOM 1926 N N . PHE B 1 108 ? 7.59 12.672 8.617 1 91 108 PHE B N 1
ATOM 1927 C CA . PHE B 1 108 ? 8.102 11.414 8.086 1 91 108 PHE B CA 1
ATOM 1928 C C . PHE B 1 108 ? 8.203 11.477 6.562 1 91 108 PHE B C 1
ATOM 1930 O O . PHE B 1 108 ? 9.25 11.164 5.992 1 91 108 PHE B O 1
ATOM 1937 N N . MET B 1 109 ? 7.207 11.898 5.867 1 93.12 109 MET B N 1
ATOM 1938 C CA . MET B 1 109 ? 7.176 11.922 4.406 1 93.12 109 MET B CA 1
ATOM 1939 C C . MET B 1 109 ? 8.188 12.922 3.857 1 93.12 109 MET B C 1
ATOM 1941 O O . MET B 1 109 ? 8.844 12.656 2.846 1 93.12 109 MET B O 1
ATOM 1945 N N . GLN B 1 110 ? 8.219 14.016 4.574 1 94.5 110 GLN B N 1
ATOM 1946 C CA . GLN B 1 110 ? 9.148 15.055 4.141 1 94.5 110 GLN B CA 1
ATOM 1947 C C . GLN B 1 110 ? 10.586 14.555 4.195 1 94.5 110 GLN B C 1
ATOM 1949 O O . GLN B 1 110 ? 11.383 14.844 3.303 1 94.5 110 GLN B O 1
ATOM 1954 N N . ARG B 1 111 ? 10.82 13.781 5.145 1 91.06 111 ARG B N 1
ATOM 1955 C CA . ARG B 1 111 ? 12.211 13.414 5.414 1 91.06 111 ARG B CA 1
ATOM 1956 C C . ARG B 1 111 ? 12.648 12.25 4.539 1 91.06 111 ARG B C 1
ATOM 1958 O O . ARG B 1 111 ? 13.828 12.148 4.176 1 91.06 111 ARG B O 1
ATOM 1965 N N . ASP B 1 112 ? 11.734 11.422 4.117 1 87.88 112 ASP B N 1
ATOM 1966 C CA . ASP B 1 112 ? 12.219 10.227 3.434 1 87.88 112 ASP B CA 1
ATOM 1967 C C . ASP B 1 112 ? 11.539 10.062 2.076 1 87.88 112 ASP B C 1
ATOM 1969 O O . ASP B 1 112 ? 12.125 10.383 1.04 1 87.88 112 ASP B O 1
ATOM 1973 N N . PRO B 1 113 ? 10.25 9.719 1.956 1 86.38 113 PRO B N 1
ATOM 1974 C CA . PRO B 1 113 ? 9.68 9.477 0.63 1 86.38 113 PRO B CA 1
ATOM 1975 C C . PRO B 1 113 ? 9.781 10.688 -0.289 1 86.38 113 PRO B C 1
ATOM 1977 O O . PRO B 1 113 ? 9.945 10.539 -1.503 1 86.38 113 PRO B O 1
ATOM 1980 N N . TYR B 1 114 ? 9.703 11.836 0.216 1 93.19 114 TYR B N 1
ATOM 1981 C CA . TYR B 1 114 ? 9.805 13.062 -0.564 1 93.19 114 TYR B CA 1
ATOM 1982 C C . TYR B 1 114 ? 11.195 13.219 -1.162 1 93.19 114 TYR B C 1
ATOM 1984 O O . TYR B 1 114 ? 11.336 13.539 -2.346 1 93.19 114 TYR B O 1
ATOM 1992 N N . VAL B 1 115 ? 12.156 12.984 -0.379 1 91.94 115 VAL B N 1
ATOM 1993 C CA . VAL B 1 115 ? 13.539 13.133 -0.818 1 91.94 115 VAL B CA 1
ATOM 1994 C C . VAL B 1 115 ? 13.844 12.141 -1.934 1 91.94 115 VAL B C 1
ATOM 1996 O O . VAL B 1 115 ? 14.492 12.484 -2.922 1 91.94 115 VAL B O 1
ATOM 1999 N N . ARG B 1 116 ? 13.398 10.961 -1.806 1 86.81 116 ARG B N 1
ATOM 2000 C CA . ARG B 1 116 ? 13.602 9.938 -2.824 1 86.81 116 ARG B CA 1
ATOM 2001 C C . ARG B 1 116 ? 12.805 10.258 -4.086 1 86.81 116 ARG B C 1
ATOM 2003 O O . ARG B 1 116 ? 13.281 10.016 -5.199 1 86.81 116 ARG B O 1
ATOM 2010 N N . PHE B 1 117 ? 11.594 10.734 -3.902 1 91.31 117 PHE B N 1
ATOM 2011 C CA . PHE B 1 117 ? 10.75 11.141 -5.02 1 91.31 117 PHE B CA 1
ATOM 2012 C C . PHE B 1 117 ? 11.469 12.172 -5.887 1 91.31 117 PHE B C 1
ATOM 2014 O O . PHE B 1 117 ? 11.438 12.078 -7.117 1 91.31 117 PHE B O 1
ATOM 2021 N N . LEU B 1 118 ? 12.148 13.133 -5.285 1 95 118 LEU B N 1
ATOM 2022 C CA . LEU B 1 118 ? 12.82 14.203 -6.016 1 95 118 LEU B CA 1
ATOM 2023 C C . LEU B 1 118 ? 13.953 13.648 -6.875 1 95 118 LEU B C 1
ATOM 2025 O O . LEU B 1 118 ? 14.383 14.297 -7.832 1 95 118 LEU B O 1
ATOM 2029 N N . LYS B 1 119 ? 14.383 12.453 -6.551 1 91.56 119 LYS B N 1
ATOM 2030 C CA . LYS B 1 119 ? 15.469 11.828 -7.297 1 91.56 119 LYS B CA 1
ATOM 2031 C C . LYS B 1 119 ? 14.93 10.828 -8.32 1 91.56 119 LYS B C 1
ATOM 2033 O O . LYS B 1 119 ? 15.703 10.219 -9.062 1 91.56 119 LYS B O 1
ATOM 2038 N N . SER B 1 120 ? 13.719 10.68 -8.406 1 85.06 120 SER B N 1
ATOM 2039 C CA . SER B 1 120 ? 13.078 9.656 -9.234 1 85.06 120 SER B CA 1
ATOM 2040 C C . SER B 1 120 ? 12.93 10.133 -10.68 1 85.06 120 SER B C 1
ATOM 2042 O O . SER B 1 120 ? 12.93 11.336 -10.945 1 85.06 120 SER B O 1
ATOM 2044 N N . GLU B 1 121 ? 12.797 9.141 -11.586 1 85.06 121 GLU B N 1
ATOM 2045 C CA . GLU B 1 121 ? 12.516 9.438 -12.992 1 85.06 121 GLU B CA 1
ATOM 2046 C C . GLU B 1 121 ? 11.172 10.141 -13.141 1 85.06 121 GLU B C 1
ATOM 2048 O O . GLU B 1 121 ? 11.008 11 -14.008 1 85.06 121 GLU B O 1
ATOM 2053 N N . GLN B 1 122 ? 10.211 9.789 -12.383 1 85.56 122 GLN B N 1
ATOM 2054 C CA . GLN B 1 122 ? 8.883 10.383 -12.445 1 85.56 122 GLN B CA 1
ATOM 2055 C C . GLN B 1 122 ? 8.945 11.891 -12.219 1 85.56 122 GLN B C 1
ATOM 2057 O O . GLN B 1 122 ? 8.305 12.664 -12.945 1 85.56 122 GLN B O 1
ATOM 2062 N N . TYR B 1 123 ? 9.641 12.312 -11.18 1 92.06 123 TYR B N 1
ATOM 2063 C CA . TYR B 1 123 ? 9.781 13.734 -10.898 1 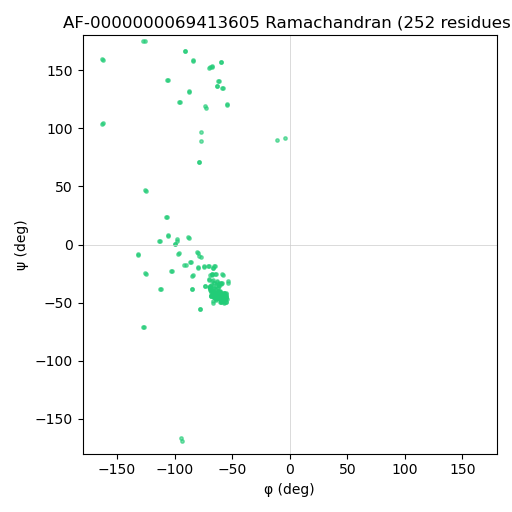92.06 123 TYR B CA 1
ATOM 2064 C C . TYR B 1 123 ? 10.594 14.422 -11.992 1 92.06 123 TYR B C 1
ATOM 2066 O O . TYR B 1 123 ? 10.227 15.516 -12.445 1 92.06 123 TYR B O 1
ATOM 2074 N N . ALA B 1 124 ? 11.68 13.773 -12.414 1 91.75 124 ALA B N 1
ATOM 2075 C CA . ALA B 1 124 ? 12.523 14.328 -13.477 1 91.75 124 ALA B CA 1
ATOM 2076 C C . ALA B 1 124 ? 11.719 14.555 -14.75 1 91.75 124 ALA B C 1
ATOM 2078 O O . ALA B 1 124 ? 11.852 15.594 -15.398 1 91.75 124 ALA B O 1
ATOM 2079 N N . ASN B 1 125 ? 10.906 13.617 -15.102 1 91.25 125 ASN B N 1
ATOM 2080 C CA . ASN B 1 125 ? 10.086 13.711 -16.297 1 91.25 125 ASN B CA 1
ATOM 2081 C C . ASN B 1 125 ? 9.055 14.836 -16.188 1 91.25 125 ASN B C 1
ATOM 2083 O O . ASN B 1 125 ? 8.727 15.484 -17.188 1 91.25 125 ASN B O 1
ATOM 2087 N N . ALA B 1 126 ? 8.5 15.031 -14.984 1 91.5 126 ALA B N 1
ATOM 2088 C CA . ALA B 1 126 ? 7.52 16.094 -14.758 1 91.5 126 ALA B CA 1
ATOM 2089 C C . ALA B 1 126 ? 8.156 17.469 -14.875 1 91.5 126 ALA B C 1
ATOM 2091 O O . ALA B 1 126 ? 7.492 18.438 -15.258 1 91.5 126 ALA B O 1
ATOM 2092 N N . CYS B 1 127 ? 9.398 17.531 -14.633 1 90.06 127 CYS B N 1
ATOM 2093 C CA . CYS B 1 127 ? 10.109 18.797 -14.664 1 90.06 127 CYS B CA 1
ATOM 2094 C C . CYS B 1 127 ? 10.664 19.078 -16.062 1 90.06 127 CYS B C 1
ATOM 2096 O O . CYS B 1 127 ? 11.148 20.172 -16.328 1 90.06 127 CYS B O 1
ATOM 2098 N N . ALA B 1 128 ? 10.734 17.984 -16.859 1 85.88 128 ALA B N 1
ATOM 2099 C CA . ALA B 1 128 ? 11.258 18.172 -18.219 1 85.88 128 ALA B CA 1
ATOM 2100 C C . ALA B 1 128 ? 10.273 18.938 -19.094 1 85.88 128 ALA B C 1
ATOM 2102 O O . ALA B 1 128 ? 9.062 18.906 -18.844 1 85.88 128 ALA B O 1
#

Organism: NCBI:txid2607531

Sequence (256 aa):
MANPKSWGQSFEFLIRSEDGVKLFKQYLKSQFCDENLDFWLAVENFRDNVDDDELAKQAGIIVKTYVSKKATRAVNLKAPNRERTVKAVEANAHRNVFDDAQKEIYDFMQRDPYVRFLKSEQYANACAMANPKSWGQSFEFLIRSEDGVKLFKQYLKSQFCDENLDFWLAVENFRDNVDDDELAKQAGIIVKTYVSKKATRAVNLKAPNRERTVKAVEANAHRNVFDDAQKEIYDFMQRDPYVRFLKSEQYANACA

Secondary structure (DSSP, 8-state):
---GGGGGT-HHHHHT-HHHHHHHHHHHHHTT-SHHHHHHHHHHHHHHH--GGGHHHHHHHHIIIIISTT-TT-----HHHHHHHHHHHHHH--TTTTHHHHHHHHHHHHHTHHHHHHTSHHHHHHH-/---GGGGGT-HHHHHT-HHHHHHHHHHHHHTT-THHHHHHHHHHHHHHH--GGGHHHHHHHHIIIIISTT-TT-----HHHHHHHHHHHHHH--TTTTHHHHHHHHHHHHHTHHHHHHTSHHHHHHH-

InterPro domains:
  IPR016137 RGS domain [PF00615] (10-125)
  IPR016137 RGS domain [PR01301] (7-28)
  IPR016137 RGS domain [PR01301] (29-47)
  IPR016137 RGS domain [PR01301] (58-81)
  IPR016137 RGS domain [PR01301] (101-120)
  IPR016137 RGS domain [PS50132] (10-127)
  IPR016137 RGS domain [SM00315] (10-127)
  IPR036305 RGS domain superfamily [SSF48097] (5-126)
  IPR044926 RGS, subdomain 2 [G3DSA:1.10.167.10] (1-128)

pLDDT: mean 92.4, std 7.19, range [59.19, 98.62]

Foldseek 3Di:
DDDPVVCVVDVVSQVPDPVSVVVVVVVVLVPDDCLLVVLLVLLVCLLPPDDPVCQLVSLVVSLCQAQDPNHPSHAPDDPVLSVQLVVQSVVPGDNCSCVVVSVVSVVVCVVPVVVVVCVDPVVVVVVD/DDDPVVCVVDVVSQCPDPVSVVVVVVVVLVPDDCLLVVLLVLLVCLLPPDDPVCQLVSLVVSLQQAQDPNHPSHAPDDPVLSVQLVVQSVVPGDNCSCVVVSVVSVVVCVVPVVVVVCVDPVVVVVVD